Protein AF-A0A7X0Y2S1-F1 (afdb_monomer)

Secondary structure (DSSP, 8-state):
-HHHHHTT-TTEEEEEEEETTEEEEEEEEEPTTSSSEEEEEEEEEEEETTEEEEEEEETTEEEEEEEES-HHHHHHHHHHHHIIIIIPPPPPHHHHHHHHTTTT-HHHHHHHHHHHH-TTSEEESS--TTEEEEEE-TTS-EEEEEE-TT--EEEEEEEE-HHHHHHHHHHHHHHHHHIIIIIHHHHGGG---HHHHHHHHHHHHT-

Mean predicted aligned error: 4.07 Å

Radius of gyration: 18.59 Å; Cα contacts (8 Å, |Δi|>4): 352; chains: 1; bounding box: 44×38×47 Å

Sequence (207 aa):
MIIKELEKNDRISVETANTQNTNTISVYGKNIDNTSIDLDMAVRLKNIETSWTLYEVQRDQEYLIQEFSDETLAQLALYIAVSSYFNQEKPSTDVKKKLRAFETDLDAANNYLSTKIGHEYYSFFQNKTDCINLQQNDNGLYDIYYLTPSNSRITISEDRKLPNAFVVVYNYSVYLKQFMERIYPSLSAYELSSPQLDALKRIYLKK

Nearest PDB structures (foldseek):
  8trh-assembly1_Q  TM=3.779E-01  e=4.881E-03  Homo sapiens
  3msw-assembly1_A  TM=6.673E-01  e=2.933E-01  Bacteroides fragilis NCTC 9343
  2jox-assembly1_A  TM=4.750E-01  e=4.251E+00  Homo sapiens
  8p0a-assembly1_B  TM=2.100E-01  e=2.336E-01  Homo sapiens

Foldseek 3Di:
DLVVVLVPDLQKDWDWDDDPFKIKIKIFGADPVSPHTDPQWIWMWMDGHQKIWIFIAGNNDTDTDDIDSDPVLSSLLSSLLCCLPGPQDFFDPVLLVVLLVCQPVPVVLVVSLCVVQNPQAEEECDDDAPHWYWHQDPVRFIWIFHQHPVRDTHGDDDRHRRSVSSSSRSRLSSQSSCCVPPVVVVCPVVPDDSVSSRSSSCSSSVD

Organism: NCBI:txid1494963

pLDDT: mean 94.08, std 4.85, range [66.88, 98.56]

Structure (mmCIF, N/CA/C/O backbone):
data_AF-A0A7X0Y2S1-F1
#
_entry.id   AF-A0A7X0Y2S1-F1
#
loop_
_atom_site.group_PDB
_atom_site.id
_atom_site.type_symbol
_atom_site.label_atom_id
_atom_site.label_alt_id
_atom_site.label_comp_id
_atom_site.label_asym_id
_atom_site.label_entity_id
_atom_site.label_seq_id
_atom_site.pdbx_PDB_ins_code
_atom_site.Cartn_x
_atom_site.Cartn_y
_atom_site.Cartn_z
_ato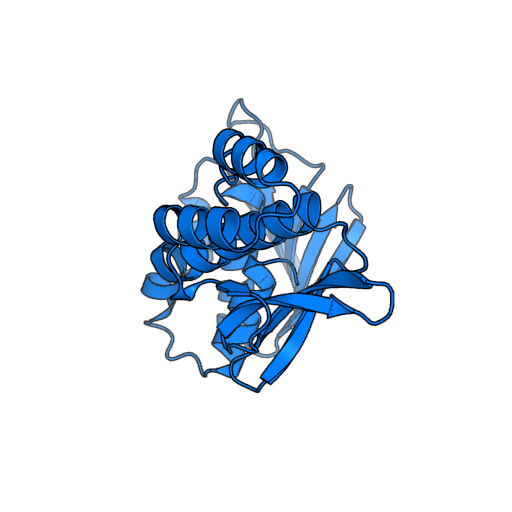m_site.occupancy
_atom_site.B_iso_or_equiv
_atom_site.auth_seq_id
_atom_site.auth_comp_id
_atom_site.auth_asym_id
_atom_site.auth_atom_id
_atom_site.pdbx_PDB_model_num
ATOM 1 N N . MET A 1 1 ? -5.945 7.224 21.773 1.00 66.88 1 MET A N 1
ATOM 2 C CA . MET A 1 1 ? -5.014 8.275 21.290 1.00 66.88 1 MET A CA 1
ATOM 3 C C . MET A 1 1 ? -5.102 8.420 19.774 1.00 66.88 1 MET A C 1
ATOM 5 O O . MET A 1 1 ? -5.318 9.525 19.310 1.00 66.88 1 MET A O 1
ATOM 9 N N . ILE A 1 2 ? -5.061 7.312 19.025 1.00 83.06 2 ILE A N 1
ATOM 10 C CA . ILE A 1 2 ? -5.096 7.295 17.552 1.00 83.06 2 ILE A CA 1
ATOM 11 C C . ILE A 1 2 ? -6.401 7.844 16.952 1.00 83.06 2 ILE A C 1
ATOM 13 O O . ILE A 1 2 ? -6.340 8.643 16.027 1.00 83.06 2 ILE A O 1
ATOM 17 N N . ILE A 1 3 ? -7.571 7.494 17.502 1.00 83.69 3 ILE A N 1
ATOM 18 C CA . ILE A 1 3 ? -8.863 8.024 17.013 1.00 83.69 3 ILE A CA 1
ATOM 19 C C . ILE A 1 3 ? -8.885 9.559 17.067 1.00 83.69 3 ILE A C 1
ATOM 21 O O . ILE A 1 3 ? -9.240 10.201 16.088 1.00 83.69 3 ILE A O 1
ATOM 25 N N . LYS A 1 4 ? -8.391 10.152 18.162 1.00 85.75 4 LYS A N 1
ATOM 26 C CA . LYS A 1 4 ? -8.284 11.612 18.298 1.00 85.75 4 LYS A CA 1
ATOM 27 C C . LYS A 1 4 ? -7.326 12.238 17.284 1.00 85.75 4 LYS A C 1
ATOM 29 O O . LYS A 1 4 ? -7.509 13.391 16.925 1.00 85.75 4 LYS A O 1
ATOM 34 N N . GLU A 1 5 ? -6.2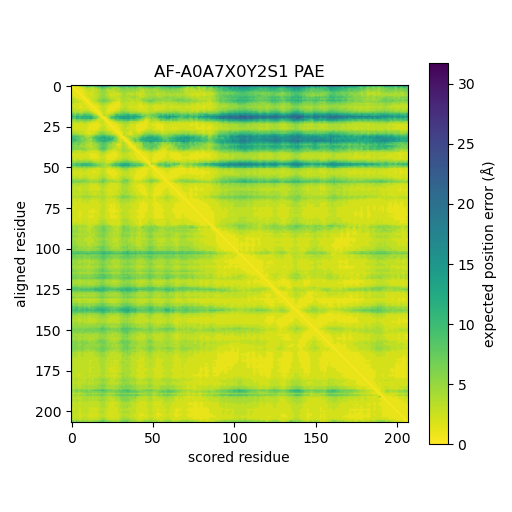91 11.520 16.846 1.00 86.62 5 GLU A N 1
ATOM 35 C CA . GLU A 1 5 ? -5.417 11.997 15.766 1.00 86.62 5 GLU A CA 1
ATOM 36 C C . GLU A 1 5 ? -6.110 11.918 14.401 1.00 86.62 5 GLU A C 1
ATOM 38 O O . GLU A 1 5 ? -5.938 12.813 13.580 1.00 86.62 5 GLU A O 1
ATOM 43 N N . LEU A 1 6 ? -6.932 10.891 14.169 1.00 88.88 6 LEU A N 1
ATOM 44 C CA . LEU A 1 6 ? -7.749 10.783 12.958 1.00 88.88 6 LEU A CA 1
ATOM 45 C C . LEU A 1 6 ? -8.798 11.898 12.878 1.00 88.88 6 LEU A C 1
ATOM 47 O O . LEU A 1 6 ? -8.952 12.513 11.828 1.00 88.88 6 LEU A O 1
ATOM 51 N N . GLU A 1 7 ? -9.456 12.219 13.990 1.00 89.25 7 GLU A N 1
ATOM 52 C CA . GLU A 1 7 ? -10.458 13.292 14.075 1.00 89.25 7 GLU A CA 1
ATOM 53 C C . GLU A 1 7 ? -9.896 14.692 13.769 1.00 89.25 7 GLU A C 1
ATOM 55 O O . GLU A 1 7 ? -10.656 15.586 13.407 1.00 89.25 7 GLU A O 1
ATOM 60 N N . LYS A 1 8 ? -8.574 14.899 13.870 1.00 88.75 8 LYS A N 1
ATOM 61 C CA . LYS A 1 8 ? -7.919 16.168 13.494 1.00 88.75 8 LYS A CA 1
ATOM 62 C C . LYS A 1 8 ? -7.744 16.342 11.985 1.00 88.75 8 LYS A C 1
ATOM 64 O O . LYS A 1 8 ? -7.328 17.412 11.549 1.00 88.75 8 LYS A O 1
ATOM 69 N N . ASN A 1 9 ? -7.959 15.297 11.187 1.00 87.19 9 ASN A N 1
ATOM 70 C CA . ASN A 1 9 ? -7.766 15.367 9.747 1.00 87.19 9 ASN A CA 1
ATOM 71 C C . ASN A 1 9 ? -9.059 15.806 9.051 1.00 87.19 9 ASN A C 1
ATOM 73 O O . ASN A 1 9 ? -10.007 15.036 8.912 1.00 87.19 9 ASN A O 1
ATOM 77 N N . ASP A 1 10 ? -9.051 17.032 8.529 1.00 86.38 10 ASP A N 1
ATOM 78 C CA . ASP A 1 10 ? -10.214 17.647 7.885 1.00 86.38 10 ASP A CA 1
ATOM 79 C C . ASP A 1 10 ? -10.725 16.895 6.645 1.00 86.38 10 ASP A C 1
ATOM 81 O O . ASP A 1 10 ? -11.881 17.085 6.263 1.00 86.38 10 ASP A O 1
ATOM 85 N N . ARG A 1 11 ? -9.905 16.027 6.033 1.00 88.12 11 ARG A N 1
ATOM 86 C CA . ARG A 1 11 ? -10.238 15.260 4.818 1.00 88.12 11 ARG A CA 1
ATOM 87 C C . ARG A 1 11 ? -11.001 13.967 5.085 1.00 88.12 11 ARG A C 1
ATOM 89 O O . ARG A 1 11 ? -11.387 13.297 4.129 1.00 88.12 11 ARG A O 1
ATOM 96 N N . ILE A 1 12 ? -11.186 13.591 6.347 1.00 93.25 12 ILE A N 1
ATOM 97 C CA . ILE A 1 12 ? -11.881 12.360 6.723 1.00 93.25 12 ILE A CA 1
ATOM 98 C C . ILE A 1 12 ? -12.993 12.634 7.730 1.00 93.25 12 ILE A C 1
ATOM 100 O O . ILE A 1 12 ? -12.996 13.651 8.424 1.00 93.25 12 ILE A O 1
ATOM 104 N N . SER A 1 13 ? -13.954 11.720 7.790 1.00 93.56 13 SER A N 1
ATOM 105 C CA . SER A 1 13 ? -14.982 11.663 8.828 1.00 93.56 13 SER A CA 1
ATOM 106 C C . SER A 1 13 ? -14.827 10.365 9.607 1.00 93.56 13 SER A C 1
ATOM 108 O O . SER A 1 13 ? -14.643 9.307 9.003 1.00 93.56 13 SER A O 1
ATOM 110 N N . VAL A 1 14 ? -14.889 10.443 10.935 1.00 94.94 14 VAL A N 1
ATOM 111 C CA . VAL A 1 14 ? -14.793 9.283 11.825 1.00 94.94 14 VAL A CA 1
ATOM 112 C C . VAL A 1 14 ? -16.147 9.072 12.486 1.00 94.94 14 VAL A C 1
ATOM 114 O O . VAL A 1 14 ? -16.662 9.959 13.159 1.00 94.94 14 VAL A O 1
ATOM 117 N N . GLU A 1 15 ? -16.706 7.881 12.320 1.00 93.81 15 GLU A N 1
ATOM 118 C CA . GLU A 1 15 ? -17.953 7.467 12.952 1.00 93.81 15 GLU A CA 1
ATOM 119 C C . GLU A 1 15 ? -17.682 6.291 13.883 1.00 93.81 15 GLU A C 1
ATOM 121 O O . GLU A 1 15 ? -17.071 5.294 13.489 1.00 93.81 15 GLU A O 1
ATOM 126 N N . THR A 1 16 ? -18.145 6.397 15.127 1.00 93.50 16 THR A N 1
ATOM 127 C CA . THR A 1 16 ? -18.034 5.322 16.116 1.00 93.50 16 THR A CA 1
ATOM 128 C C . THR A 1 16 ? -19.420 4.823 16.495 1.00 93.50 16 THR A C 1
ATOM 130 O O . THR A 1 16 ? -20.327 5.610 16.764 1.00 93.50 16 THR A O 1
ATOM 133 N N . ALA A 1 17 ? -19.594 3.505 16.504 1.00 92.56 17 ALA A N 1
ATOM 134 C CA . ALA A 1 17 ? -20.840 2.852 16.871 1.00 92.56 17 ALA A CA 1
ATOM 135 C C . ALA A 1 17 ? -20.556 1.762 17.903 1.00 92.56 17 ALA A C 1
ATOM 137 O O . ALA A 1 17 ? -19.780 0.841 17.650 1.00 92.56 17 ALA A O 1
ATOM 138 N N . ASN A 1 18 ? -21.213 1.863 19.057 1.00 88.88 18 ASN A N 1
ATOM 139 C CA . ASN A 1 18 ? -21.100 0.899 20.144 1.00 88.88 18 ASN A CA 1
ATOM 140 C C . ASN A 1 18 ? -22.443 0.202 20.351 1.00 88.88 18 ASN A C 1
ATOM 142 O O . ASN A 1 18 ? -23.459 0.845 20.612 1.00 88.88 18 ASN A O 1
ATOM 146 N N . THR A 1 19 ? -22.432 -1.120 20.255 1.00 85.69 19 THR A N 1
ATOM 147 C CA . THR A 1 19 ? -23.542 -2.000 20.634 1.00 85.69 19 THR A CA 1
ATOM 148 C C . THR A 1 19 ? -23.093 -2.894 21.790 1.00 85.69 19 THR A C 1
ATOM 150 O O . THR A 1 19 ? -21.915 -2.887 22.139 1.00 85.69 19 THR A O 1
ATOM 153 N N . GLN A 1 20 ? -24.003 -3.671 22.392 1.00 76.12 20 GLN A N 1
ATOM 154 C CA . GLN A 1 20 ? -23.688 -4.485 23.579 1.00 76.12 20 GLN A CA 1
ATOM 155 C C . GLN A 1 20 ? -22.450 -5.387 23.409 1.00 76.12 20 GLN A C 1
ATOM 157 O O . GLN A 1 20 ? -21.728 -5.575 24.381 1.00 76.12 20 GLN A O 1
ATOM 162 N N . ASN A 1 21 ? -22.174 -5.877 22.191 1.00 81.44 21 ASN A N 1
ATOM 163 C CA . ASN A 1 21 ? -21.093 -6.836 21.920 1.00 81.44 21 ASN A CA 1
ATOM 164 C C . ASN A 1 21 ? -20.140 -6.402 20.796 1.00 81.44 21 ASN A C 1
ATOM 166 O O . ASN A 1 21 ? -19.306 -7.192 20.350 1.00 81.44 21 ASN A O 1
ATOM 170 N N . THR A 1 22 ? -20.294 -5.189 20.261 1.00 87.50 22 THR A N 1
ATOM 171 C CA . THR A 1 22 ? -19.501 -4.752 19.107 1.00 87.50 22 THR A CA 1
ATOM 172 C C . THR A 1 22 ? -19.209 -3.267 19.168 1.00 87.50 22 THR A C 1
ATOM 174 O O . THR A 1 22 ? -20.136 -2.457 19.244 1.00 87.50 22 THR A O 1
ATOM 177 N N . ASN A 1 23 ? -17.928 -2.924 19.059 1.00 92.62 23 ASN A N 1
ATOM 178 C CA . ASN A 1 23 ? -17.462 -1.566 18.808 1.00 92.62 23 ASN A CA 1
ATOM 179 C C . ASN A 1 23 ? -16.997 -1.475 17.352 1.00 92.62 23 ASN A C 1
ATOM 181 O O . ASN A 1 23 ? -16.209 -2.298 16.891 1.00 92.62 23 ASN A O 1
ATOM 185 N N . THR A 1 24 ? -17.517 -0.509 16.607 1.00 95.19 24 THR A N 1
ATOM 186 C CA . THR A 1 24 ? -17.148 -0.269 15.213 1.00 95.19 24 THR A CA 1
ATOM 187 C C . THR A 1 24 ? -16.652 1.154 15.052 1.00 95.19 24 THR A C 1
ATOM 189 O O . THR A 1 24 ? -17.337 2.101 15.431 1.00 95.19 24 THR A O 1
ATOM 192 N N . ILE A 1 25 ? -15.492 1.302 14.422 1.00 96.19 25 ILE A N 1
ATOM 193 C CA . ILE A 1 25 ? -14.940 2.583 13.992 1.00 96.19 25 ILE A CA 1
ATOM 194 C C . ILE A 1 25 ? -14.929 2.566 12.467 1.00 96.19 25 ILE A C 1
ATOM 196 O O . ILE A 1 25 ? -14.249 1.734 11.867 1.00 96.19 25 ILE A O 1
ATOM 200 N N . SER A 1 26 ? -15.683 3.463 11.840 1.00 95.94 26 SER A N 1
ATOM 201 C CA . SER A 1 26 ? -15.691 3.651 10.387 1.00 95.94 26 SER A CA 1
ATOM 202 C C . SER A 1 26 ? -15.053 4.988 10.048 1.00 95.94 26 SER A C 1
ATOM 204 O O . SER A 1 26 ? -15.374 6.004 10.660 1.00 95.94 26 SER A O 1
ATOM 206 N N . VAL A 1 27 ? -14.143 4.986 9.081 1.00 96.50 27 VAL A N 1
ATOM 207 C CA . VAL A 1 27 ? -13.466 6.191 8.609 1.00 96.50 27 VAL A CA 1
ATOM 208 C C . VAL A 1 27 ? -13.723 6.350 7.124 1.00 96.50 27 VAL A C 1
ATOM 210 O O . VAL A 1 27 ? -13.343 5.489 6.329 1.00 96.50 27 VAL A O 1
ATOM 213 N N . TYR A 1 28 ? -14.346 7.462 6.767 1.00 95.06 28 TYR A N 1
ATOM 214 C CA . TYR A 1 28 ? -14.721 7.795 5.401 1.00 95.06 28 TYR A CA 1
ATOM 215 C C . TYR A 1 28 ? -13.880 8.957 4.887 1.00 95.06 28 TYR A C 1
ATOM 217 O O . TYR A 1 28 ? -13.491 9.840 5.657 1.00 95.06 28 TYR A O 1
ATOM 225 N N . GLY A 1 29 ? -13.645 8.991 3.578 1.00 92.00 29 GLY A N 1
ATOM 226 C CA . GLY A 1 29 ? -13.152 10.194 2.917 1.00 92.00 29 GLY A CA 1
ATOM 227 C C . GLY A 1 29 ? -14.245 11.261 2.861 1.00 92.00 29 GLY A C 1
ATOM 228 O O . GLY A 1 29 ? -15.431 10.945 2.777 1.00 92.00 29 GLY A O 1
ATOM 229 N N . LYS A 1 30 ? -13.865 12.537 2.904 1.00 90.12 30 LYS A N 1
ATOM 230 C CA . LYS A 1 30 ? -14.775 13.629 2.547 1.00 90.12 30 LYS A CA 1
ATOM 231 C C . LYS A 1 30 ? -14.648 13.971 1.067 1.00 90.12 30 LYS A C 1
ATOM 233 O O . LYS A 1 30 ? -13.570 13.856 0.480 1.00 90.12 30 LYS A O 1
ATOM 238 N N . ASN A 1 31 ? -15.749 14.432 0.485 1.00 86.31 31 ASN A N 1
ATOM 239 C CA . ASN A 1 31 ? -15.765 14.974 -0.867 1.00 86.31 31 ASN A CA 1
ATOM 240 C C . ASN A 1 31 ? -14.945 16.272 -0.953 1.00 86.31 31 ASN A C 1
ATOM 242 O O . ASN A 1 31 ? -14.502 16.829 0.049 1.00 86.31 31 ASN A O 1
ATOM 246 N N . ILE A 1 32 ? -14.774 16.793 -2.173 1.00 81.38 32 ILE A N 1
ATOM 247 C CA . ILE A 1 32 ? -14.016 18.030 -2.448 1.00 81.38 32 ILE A CA 1
ATOM 248 C C . ILE A 1 32 ? -14.536 19.231 -1.633 1.00 81.38 32 ILE A C 1
ATOM 250 O O . ILE A 1 32 ? -13.771 20.144 -1.326 1.00 81.38 32 ILE A O 1
ATOM 254 N N . ASP A 1 33 ? -15.819 19.229 -1.266 1.00 81.62 33 ASP A N 1
ATOM 255 C CA . ASP A 1 33 ? -16.439 20.266 -0.437 1.00 81.62 33 ASP A CA 1
ATOM 256 C C . ASP A 1 33 ? -16.035 20.203 1.053 1.00 81.62 33 ASP A C 1
ATOM 258 O O . ASP A 1 33 ? -16.388 21.107 1.805 1.00 81.62 33 ASP A O 1
ATOM 262 N N . ASN A 1 34 ? -15.312 19.158 1.483 1.00 75.94 34 ASN A N 1
ATOM 263 C CA . ASN A 1 34 ? -14.917 18.854 2.865 1.00 75.94 34 ASN A CA 1
ATOM 264 C C . ASN A 1 34 ? -16.069 18.858 3.891 1.00 75.94 34 ASN A C 1
ATOM 266 O O . ASN A 1 34 ? -15.826 18.926 5.100 1.00 75.94 34 ASN A O 1
ATOM 270 N N . THR A 1 35 ? -17.315 18.773 3.431 1.00 77.62 35 THR A N 1
ATOM 271 C CA . THR A 1 35 ? -18.522 18.826 4.270 1.00 77.62 35 THR A CA 1
ATOM 272 C C . THR A 1 35 ? -19.378 17.583 4.103 1.00 77.62 35 THR A C 1
ATOM 274 O O . THR A 1 35 ? -19.938 17.105 5.088 1.00 77.62 35 THR A O 1
ATOM 277 N N . SER A 1 36 ? -19.441 17.022 2.897 1.00 85.81 36 SER A N 1
ATOM 278 C CA . SER A 1 36 ? -20.137 15.772 2.626 1.00 85.81 36 SER A CA 1
ATOM 279 C C . SER A 1 36 ? -19.178 14.580 2.652 1.00 85.81 36 SER A C 1
ATOM 281 O O . SER A 1 36 ? -17.994 14.683 2.316 1.00 85.81 36 SER A O 1
ATOM 283 N N . ILE A 1 37 ? -19.700 13.439 3.095 1.00 88.62 37 ILE A N 1
ATOM 284 C CA . ILE A 1 37 ? -18.965 12.178 3.187 1.00 88.62 37 ILE A CA 1
ATOM 285 C C . ILE A 1 37 ? -19.064 11.446 1.845 1.00 88.62 37 ILE A C 1
ATOM 287 O O . ILE A 1 37 ? -20.141 11.383 1.250 1.00 88.62 37 ILE A O 1
ATOM 291 N N . ASP A 1 38 ? -17.947 10.890 1.380 1.00 86.69 38 ASP A N 1
ATOM 292 C CA . ASP A 1 38 ? -17.936 9.912 0.296 1.00 86.69 38 ASP A CA 1
ATOM 293 C C . ASP A 1 38 ? -18.291 8.532 0.870 1.00 86.69 38 ASP A C 1
ATOM 295 O O . ASP A 1 38 ? -17.533 7.949 1.648 1.00 86.69 38 ASP A O 1
ATOM 299 N N . LEU A 1 39 ? -19.476 8.032 0.516 1.00 85.88 39 LEU A N 1
ATOM 300 C CA . LEU A 1 39 ? -19.985 6.741 0.981 1.00 85.88 39 LEU A CA 1
ATOM 301 C C . LEU A 1 39 ? -19.558 5.571 0.082 1.00 85.88 39 LEU A C 1
ATOM 303 O O . LEU A 1 39 ? -19.848 4.422 0.411 1.00 85.88 39 LEU A O 1
ATOM 307 N N . ASP A 1 40 ? -18.853 5.823 -1.028 1.00 88.06 40 ASP A N 1
ATOM 308 C CA . ASP A 1 40 ? -18.384 4.743 -1.900 1.00 88.06 40 ASP A CA 1
ATOM 309 C C . ASP A 1 40 ? -17.250 3.939 -1.254 1.00 88.06 40 ASP A C 1
ATOM 311 O O . ASP A 1 40 ? -17.098 2.758 -1.579 1.00 88.06 40 ASP A O 1
ATOM 315 N N . MET A 1 41 ? -16.470 4.544 -0.348 1.00 92.69 41 MET A N 1
ATOM 316 C CA . MET A 1 41 ? -15.322 3.908 0.298 1.00 92.69 41 MET A CA 1
ATOM 317 C C . MET A 1 41 ? -15.179 4.283 1.779 1.00 92.69 41 MET A C 1
ATOM 319 O O . MET A 1 41 ? -15.199 5.456 2.148 1.00 92.69 41 MET A O 1
ATOM 323 N N . ALA A 1 42 ? -14.898 3.285 2.619 1.00 96.38 42 ALA A N 1
ATOM 324 C CA . ALA A 1 42 ? -14.486 3.484 4.006 1.00 96.38 42 ALA A CA 1
ATOM 325 C C . ALA A 1 42 ? -13.383 2.502 4.422 1.00 96.38 42 ALA A C 1
ATOM 327 O O . ALA A 1 42 ? -13.174 1.463 3.799 1.00 96.38 42 ALA A O 1
ATOM 328 N N . VAL A 1 43 ? -12.708 2.807 5.526 1.00 97.38 43 VAL A N 1
ATOM 329 C CA . VAL A 1 43 ? -11.913 1.836 6.285 1.00 97.38 43 VAL A CA 1
ATOM 330 C C . VAL A 1 43 ? -12.631 1.586 7.602 1.00 97.38 43 VAL A C 1
ATOM 332 O O . VAL A 1 43 ? -12.978 2.536 8.305 1.00 97.38 43 VAL A O 1
ATOM 335 N N . ARG A 1 44 ? -12.870 0.319 7.945 1.00 97.12 44 ARG A N 1
ATOM 336 C CA . ARG A 1 44 ? -13.668 -0.049 9.116 1.00 97.12 44 ARG A CA 1
ATOM 337 C C . ARG A 1 44 ? -12.914 -1.003 10.024 1.00 97.12 44 ARG A C 1
ATOM 339 O O . ARG A 1 44 ? -12.483 -2.062 9.588 1.00 97.12 44 ARG A O 1
ATOM 346 N N . LEU A 1 45 ? -12.802 -0.644 11.297 1.00 97.62 45 LEU A N 1
ATOM 347 C CA . LEU A 1 45 ? -12.285 -1.513 12.345 1.00 97.62 45 LEU A CA 1
ATOM 348 C C . LEU A 1 45 ? -13.444 -1.964 13.232 1.00 97.62 45 LEU A C 1
ATOM 350 O O . LEU A 1 45 ? -14.133 -1.131 13.820 1.00 97.62 45 LEU A O 1
ATOM 354 N N . LYS A 1 46 ? -13.659 -3.275 13.323 1.00 96.62 46 LYS A N 1
ATOM 355 C CA . LYS A 1 46 ? -14.659 -3.881 14.208 1.00 96.62 46 LYS A CA 1
ATOM 356 C C . LYS A 1 46 ? -13.966 -4.618 15.335 1.00 96.62 46 LYS A C 1
ATOM 358 O O . LYS A 1 46 ? -13.045 -5.383 15.082 1.00 96.62 46 LYS A O 1
ATOM 363 N N . ASN A 1 47 ? -14.450 -4.433 16.550 1.00 95.00 47 ASN A N 1
ATOM 364 C CA . ASN A 1 47 ? -14.148 -5.290 17.678 1.00 95.00 47 ASN A CA 1
ATOM 365 C C . ASN A 1 47 ? -15.383 -6.121 18.006 1.00 95.00 47 ASN A C 1
ATOM 367 O O . ASN A 1 47 ? -16.441 -5.558 18.286 1.00 95.00 47 ASN A O 1
ATOM 371 N N . ILE A 1 48 ? -15.238 -7.441 17.951 1.00 90.31 48 ILE A N 1
ATOM 372 C CA . ILE A 1 48 ? -16.243 -8.405 18.397 1.00 90.31 48 ILE A CA 1
ATOM 373 C C . ILE A 1 48 ? -15.581 -9.205 19.513 1.00 90.31 48 ILE A C 1
ATOM 375 O O . ILE A 1 48 ? -14.607 -9.918 19.271 1.00 90.31 48 ILE A O 1
ATOM 379 N N . GLU A 1 49 ? -16.085 -9.047 20.737 1.00 83.69 49 GLU A N 1
ATOM 380 C CA . GLU A 1 49 ? -15.465 -9.591 21.952 1.00 83.69 49 GLU A CA 1
ATOM 381 C C . GLU A 1 49 ? -13.987 -9.162 22.080 1.00 83.69 49 GLU A C 1
ATOM 383 O O . GLU A 1 49 ? -13.693 -8.003 22.367 1.00 83.69 49 GLU A O 1
ATOM 388 N N . THR A 1 50 ? -13.041 -10.074 21.857 1.00 83.38 50 THR A N 1
ATOM 389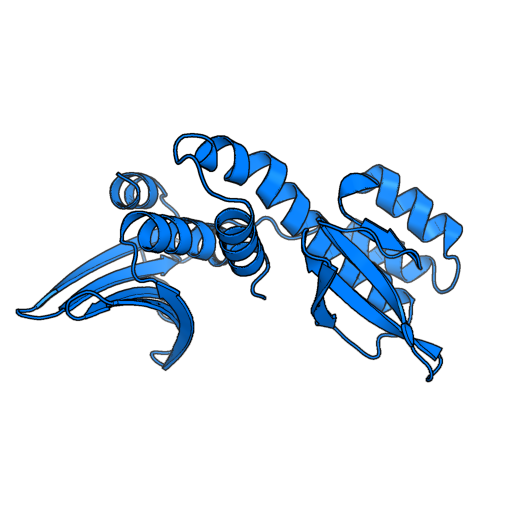 C CA . THR A 1 50 ? -11.593 -9.825 21.952 1.00 83.38 50 THR A CA 1
ATOM 390 C C . THR A 1 50 ? -10.894 -9.751 20.595 1.00 83.38 50 THR A C 1
ATOM 392 O O . THR A 1 50 ? -9.700 -9.459 20.542 1.00 83.38 50 THR A O 1
ATOM 395 N N . SER A 1 51 ? -11.615 -9.990 19.496 1.00 92.81 51 SER A N 1
ATOM 396 C CA . SER A 1 51 ? -11.055 -9.977 18.145 1.00 92.81 51 SER A CA 1
ATOM 397 C C . SER A 1 51 ? -11.274 -8.627 17.478 1.00 92.81 51 SER A C 1
ATOM 399 O O . SER A 1 51 ? -12.378 -8.076 17.513 1.00 92.81 51 SER A O 1
ATOM 401 N N . TRP A 1 52 ? -10.222 -8.094 16.863 1.00 96.62 52 TRP A N 1
ATOM 402 C CA . TRP A 1 52 ? -10.263 -6.869 16.080 1.00 96.62 52 TRP A CA 1
ATOM 403 C C . TRP A 1 52 ? -10.070 -7.193 14.604 1.00 96.62 52 TRP A C 1
ATOM 405 O O . TRP A 1 52 ? -9.048 -7.755 14.220 1.00 96.62 52 TRP A O 1
ATOM 415 N N . THR A 1 53 ? -11.006 -6.785 13.757 1.00 97.62 53 THR A N 1
ATOM 416 C CA . THR A 1 53 ? -10.944 -7.049 12.320 1.00 97.62 53 THR A CA 1
ATOM 417 C C . THR A 1 53 ? -11.024 -5.754 11.531 1.00 97.62 53 THR A C 1
ATOM 419 O O . THR A 1 5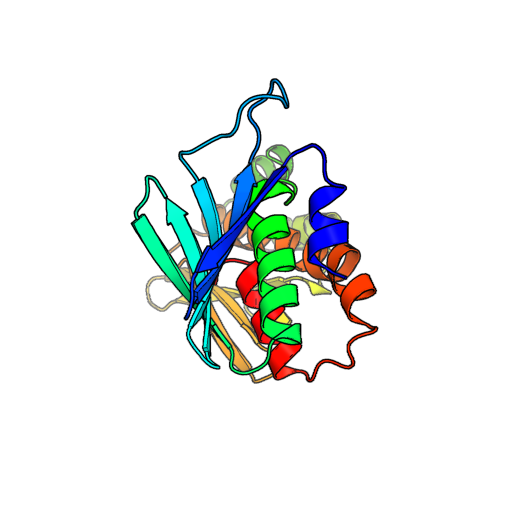3 ? -11.952 -4.958 11.703 1.00 97.62 53 THR A O 1
ATOM 422 N N . LEU A 1 54 ? -10.033 -5.545 10.669 1.00 98.19 54 LEU A N 1
ATOM 423 C CA . LEU A 1 54 ? -9.917 -4.391 9.792 1.00 98.19 54 LEU A CA 1
ATOM 424 C C . LEU A 1 54 ? -10.428 -4.739 8.393 1.00 98.19 54 LEU A C 1
ATOM 426 O O . LEU A 1 54 ? -10.023 -5.746 7.809 1.00 98.19 54 LEU A O 1
ATOM 430 N N . TYR A 1 55 ? -11.261 -3.863 7.847 1.00 97.94 55 TYR A N 1
ATOM 431 C CA . TYR A 1 55 ? -11.888 -4.010 6.543 1.00 97.94 55 TYR A CA 1
ATOM 432 C C . TYR A 1 55 ? -11.663 -2.774 5.674 1.00 97.94 55 TYR A C 1
ATOM 434 O O . TYR A 1 55 ? -11.711 -1.637 6.152 1.00 97.94 55 TYR A O 1
ATOM 442 N N . GLU A 1 56 ? -11.500 -3.010 4.377 1.00 97.12 56 GLU A N 1
ATOM 443 C CA . GLU A 1 56 ? -11.867 -2.044 3.349 1.00 97.12 56 GLU A CA 1
ATOM 444 C C . GLU A 1 56 ? -13.368 -2.187 3.093 1.00 97.12 56 GLU A C 1
ATOM 446 O O . GLU A 1 56 ? -13.878 -3.299 2.967 1.00 97.12 56 GLU A O 1
ATOM 451 N N . VAL A 1 57 ? -14.085 -1.074 3.015 1.00 96.38 57 VAL A N 1
ATOM 452 C CA . VAL A 1 57 ? -15.502 -1.056 2.659 1.00 96.38 57 VAL A CA 1
ATOM 453 C C . VAL A 1 57 ? -15.636 -0.372 1.312 1.00 96.38 57 VAL A C 1
ATOM 455 O O . VAL A 1 57 ? -15.185 0.761 1.172 1.00 96.38 57 VAL A O 1
ATOM 458 N N . GLN A 1 58 ? -16.258 -1.033 0.337 1.00 94.31 58 GLN A N 1
ATOM 459 C CA . GLN A 1 58 ? -16.630 -0.419 -0.938 1.00 94.31 58 GLN A CA 1
ATOM 460 C C . GLN A 1 58 ? -18.113 -0.651 -1.203 1.00 94.31 58 GLN A C 1
ATOM 462 O O . GLN A 1 58 ? -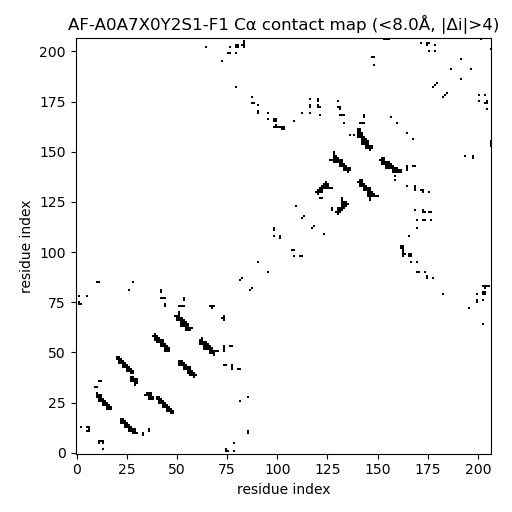18.534 -1.806 -1.280 1.00 94.31 58 GLN A O 1
ATOM 467 N N . ARG A 1 59 ? -18.897 0.424 -1.366 1.00 89.94 59 ARG A N 1
ATOM 468 C CA . ARG A 1 59 ? -20.355 0.356 -1.608 1.00 89.94 59 ARG A CA 1
ATOM 469 C C . ARG A 1 59 ? -21.053 -0.636 -0.665 1.00 89.94 59 ARG A C 1
ATOM 471 O O . ARG A 1 59 ? -21.692 -1.590 -1.107 1.00 89.94 59 ARG A O 1
ATOM 478 N N . ASP A 1 60 ? -20.824 -0.441 0.632 1.00 87.06 60 ASP A N 1
ATOM 479 C CA . ASP A 1 60 ? -21.321 -1.266 1.744 1.00 87.06 60 ASP A CA 1
ATOM 480 C C . ASP A 1 60 ? -20.822 -2.722 1.808 1.00 87.06 60 ASP A C 1
ATOM 482 O O . ASP A 1 60 ? -21.200 -3.457 2.722 1.00 87.06 60 ASP A O 1
ATOM 486 N N . GLN A 1 61 ? -19.940 -3.153 0.903 1.00 95.06 61 GLN A N 1
ATOM 487 C CA . GLN A 1 61 ? -19.314 -4.475 0.971 1.00 95.06 61 GLN A CA 1
ATOM 488 C C . GLN A 1 61 ? -17.988 -4.426 1.719 1.00 95.06 61 GLN A C 1
ATOM 490 O O . GLN A 1 61 ? -17.138 -3.588 1.427 1.00 95.06 61 GLN A O 1
ATOM 495 N N . GLU A 1 62 ? -17.811 -5.347 2.666 1.00 97.00 62 GLU A N 1
ATOM 496 C CA . GLU A 1 62 ? -16.618 -5.443 3.505 1.00 97.00 62 GLU A CA 1
ATOM 497 C C . GLU A 1 62 ? -15.631 -6.468 2.944 1.00 97.00 62 GLU A C 1
ATOM 499 O O . GLU A 1 62 ? -15.961 -7.638 2.748 1.00 97.00 62 GLU A O 1
ATOM 504 N N . TYR A 1 63 ? -14.397 -6.025 2.734 1.00 96.88 63 TYR A N 1
ATOM 505 C CA . TYR A 1 63 ? -13.274 -6.831 2.284 1.00 96.88 63 TYR A CA 1
ATOM 506 C C . TYR A 1 63 ? -12.254 -6.899 3.412 1.00 96.88 63 TYR A C 1
ATOM 508 O O . TYR A 1 63 ? -11.740 -5.873 3.862 1.00 96.88 63 TYR A O 1
ATOM 516 N N . LEU A 1 64 ? -11.992 -8.112 3.900 1.00 97.06 64 LEU A N 1
ATOM 517 C CA . LEU A 1 64 ? -11.047 -8.338 4.987 1.00 97.06 64 LEU A CA 1
ATOM 518 C C . LEU A 1 64 ? -9.652 -7.847 4.586 1.00 97.06 64 LEU A C 1
ATOM 520 O O . LEU A 1 64 ? -9.095 -8.309 3.591 1.00 97.06 64 LEU A O 1
ATOM 524 N N . ILE A 1 65 ? -9.082 -6.957 5.398 1.00 97.12 65 ILE A N 1
ATOM 525 C CA . ILE A 1 65 ? -7.668 -6.589 5.320 1.00 97.12 65 ILE A CA 1
ATOM 526 C C . ILE A 1 65 ? -6.876 -7.507 6.249 1.00 97.12 65 ILE A C 1
ATOM 528 O O . ILE A 1 65 ? -5.990 -8.225 5.794 1.00 97.12 65 ILE A O 1
ATOM 532 N N . GLN A 1 66 ? -7.180 -7.483 7.553 1.00 96.88 66 GLN A N 1
ATOM 533 C CA . GLN A 1 66 ? -6.436 -8.255 8.548 1.00 96.88 66 GLN A CA 1
ATOM 534 C C . GLN A 1 66 ? -7.181 -8.358 9.890 1.00 96.88 66 GLN A C 1
ATOM 536 O O . GLN A 1 66 ? -7.957 -7.473 10.255 1.00 96.88 66 GLN A O 1
ATOM 541 N N . GLU A 1 67 ? -6.895 -9.423 10.639 1.00 96.81 67 GLU A N 1
ATOM 542 C CA . GLU A 1 67 ? -7.331 -9.633 12.022 1.00 96.81 67 GLU A CA 1
ATOM 543 C C . GLU A 1 67 ? -6.193 -9.401 13.023 1.00 96.81 67 GLU A C 1
ATOM 545 O O . GLU A 1 67 ? -5.015 -9.648 12.741 1.00 96.81 67 GLU A O 1
ATOM 550 N N . PHE A 1 68 ? -6.559 -8.942 14.216 1.00 95.94 68 PHE A N 1
ATOM 551 C CA . PHE A 1 68 ? -5.653 -8.601 15.300 1.00 95.94 68 PHE A CA 1
ATOM 552 C C . PHE A 1 68 ? -6.239 -9.051 16.638 1.00 95.94 68 PHE A C 1
ATOM 554 O O . PHE A 1 68 ? -7.417 -8.848 16.927 1.00 95.94 68 PHE A O 1
ATOM 561 N N . SER A 1 69 ? -5.386 -9.613 17.489 1.00 92.88 69 SER A N 1
ATOM 562 C CA . SER A 1 69 ? -5.707 -9.890 18.893 1.00 92.88 69 SER A CA 1
ATOM 563 C C . SER A 1 69 ? -5.302 -8.747 19.831 1.00 92.88 69 SER A C 1
ATOM 565 O O . SER A 1 69 ? -5.692 -8.738 20.992 1.00 92.88 69 SER A O 1
ATOM 567 N N . ASP A 1 70 ? -4.481 -7.812 19.346 1.00 93.81 70 ASP A N 1
ATOM 568 C CA . ASP A 1 70 ? -3.974 -6.672 20.107 1.00 93.81 70 ASP A CA 1
ATOM 569 C C . ASP A 1 70 ? -4.670 -5.381 19.658 1.00 93.81 70 ASP A C 1
ATOM 571 O O . ASP A 1 70 ? -4.622 -5.012 18.482 1.00 93.81 70 ASP A O 1
ATOM 575 N N . GLU A 1 71 ? -5.305 -4.689 20.604 1.00 93.25 71 GLU A N 1
ATOM 576 C CA . GLU A 1 71 ? -6.050 -3.454 20.340 1.00 93.25 71 GLU A CA 1
ATOM 577 C C . GLU A 1 71 ? -5.142 -2.336 19.812 1.00 93.25 71 GLU A C 1
ATOM 579 O O . GLU A 1 71 ? -5.521 -1.612 18.889 1.00 93.25 71 GLU A O 1
ATOM 584 N N . THR A 1 72 ? -3.935 -2.189 20.367 1.00 93.50 72 THR A N 1
ATOM 585 C CA . THR A 1 72 ? -3.016 -1.111 19.971 1.00 93.50 72 THR A CA 1
ATOM 586 C C . THR A 1 72 ? -2.598 -1.281 18.515 1.00 93.50 72 THR A C 1
ATOM 588 O O . THR A 1 72 ? -2.689 -0.341 17.723 1.00 93.50 72 THR A O 1
ATOM 591 N N . LEU A 1 73 ? -2.209 -2.496 18.131 1.00 95.62 73 LEU A N 1
ATOM 592 C CA . LEU A 1 73 ? -1.847 -2.846 16.767 1.00 95.62 73 LEU A CA 1
ATOM 593 C C . LEU A 1 73 ? -3.034 -2.695 15.812 1.00 95.62 73 LEU A C 1
ATOM 595 O O . LEU A 1 73 ? -2.851 -2.183 14.710 1.00 95.62 73 LEU A O 1
ATOM 599 N N . ALA A 1 74 ? -4.244 -3.063 16.239 1.00 96.38 74 ALA A N 1
ATOM 600 C CA . ALA A 1 74 ? -5.461 -2.876 15.454 1.00 96.38 74 ALA A CA 1
ATOM 601 C C . ALA A 1 74 ? -5.755 -1.390 15.177 1.00 96.38 74 ALA A C 1
ATOM 603 O O . ALA A 1 74 ? -6.059 -1.005 14.046 1.00 96.38 74 ALA A O 1
ATOM 604 N N . GLN A 1 75 ? -5.614 -0.528 16.189 1.00 95.50 75 GLN A N 1
ATOM 605 C CA . GLN A 1 75 ? -5.783 0.917 16.023 1.00 95.50 75 GLN A CA 1
ATOM 606 C C . GLN A 1 75 ? -4.684 1.525 15.137 1.00 95.50 75 GLN A C 1
ATOM 608 O O . GLN A 1 75 ? -4.976 2.385 14.303 1.00 95.50 75 GLN A O 1
ATOM 613 N N . LEU A 1 76 ? -3.431 1.071 15.264 1.00 96.69 76 LEU A N 1
ATOM 614 C CA . LEU A 1 76 ? -2.340 1.484 14.372 1.00 96.69 76 LEU A CA 1
ATOM 615 C C . LEU A 1 76 ? -2.607 1.051 12.927 1.00 96.69 76 LEU A C 1
ATOM 617 O O . LEU A 1 76 ? -2.424 1.841 12.002 1.00 96.69 76 LEU A O 1
ATOM 621 N N . ALA A 1 77 ? -3.096 -0.172 12.731 1.00 97.50 77 ALA A N 1
ATOM 622 C CA . ALA A 1 77 ? -3.484 -0.687 11.426 1.00 97.50 77 ALA A CA 1
ATOM 623 C C . ALA A 1 77 ? -4.605 0.151 10.794 1.00 97.50 77 ALA A C 1
ATOM 625 O O . ALA A 1 77 ? -4.504 0.504 9.619 1.00 97.50 77 ALA A O 1
ATOM 626 N N . LEU A 1 78 ? -5.613 0.558 11.577 1.00 97.56 78 LEU A N 1
ATOM 627 C CA . LEU A 1 78 ? -6.649 1.493 11.130 1.00 97.56 78 LEU A CA 1
ATOM 628 C C . LEU A 1 78 ? -6.045 2.827 10.670 1.00 97.56 78 LEU A C 1
ATOM 630 O O . LEU A 1 78 ? -6.324 3.271 9.559 1.00 97.56 78 LEU A O 1
ATOM 634 N N . TYR A 1 79 ? -5.187 3.452 11.483 1.00 95.88 79 TYR A N 1
ATOM 635 C CA . TYR A 1 79 ? -4.528 4.715 11.124 1.00 95.88 79 TYR A CA 1
ATOM 636 C C . TYR A 1 79 ? -3.734 4.618 9.817 1.00 95.88 79 TYR A C 1
ATOM 638 O O . TYR A 1 79 ? -3.775 5.519 8.972 1.00 95.88 79 TYR A O 1
ATOM 646 N N . ILE A 1 80 ? -3.022 3.509 9.634 1.00 96.94 80 ILE A N 1
ATOM 647 C CA . ILE A 1 80 ? -2.184 3.271 8.463 1.00 96.94 80 ILE A CA 1
ATOM 648 C C . ILE A 1 80 ? -3.027 3.003 7.222 1.00 96.94 80 ILE A C 1
ATOM 650 O O . ILE A 1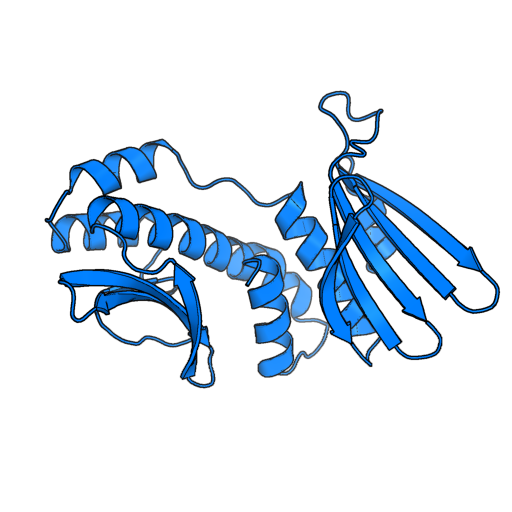 80 ? -2.740 3.576 6.169 1.00 96.94 80 ILE A O 1
ATOM 654 N N . ALA A 1 81 ? -4.085 2.202 7.340 1.00 97.25 81 ALA A N 1
ATOM 655 C CA . ALA A 1 81 ? -5.032 1.984 6.256 1.00 97.25 81 ALA A CA 1
ATOM 656 C C . ALA A 1 81 ? -5.680 3.310 5.836 1.00 97.25 81 ALA A C 1
ATOM 658 O O . ALA A 1 81 ? -5.602 3.682 4.669 1.00 97.25 81 ALA A O 1
ATOM 659 N N . VAL A 1 82 ? -6.200 4.099 6.779 1.00 95.56 82 VAL A N 1
ATOM 660 C CA . VAL A 1 82 ? -6.751 5.439 6.503 1.00 95.56 82 VAL A CA 1
ATOM 661 C C . VAL A 1 82 ? -5.727 6.331 5.796 1.00 95.56 82 VAL A C 1
ATOM 663 O O . VAL A 1 82 ? -6.041 6.977 4.795 1.00 95.56 82 VAL A O 1
ATOM 666 N N . SER A 1 83 ? -4.478 6.328 6.263 1.00 94.12 83 SER A N 1
ATOM 667 C CA . SER A 1 83 ? -3.397 7.086 5.628 1.00 94.12 83 SER A CA 1
ATOM 668 C C . SER A 1 83 ? -3.105 6.610 4.202 1.00 94.12 83 SER A C 1
ATOM 670 O O . SER A 1 83 ? -2.836 7.434 3.332 1.00 94.12 83 SER A O 1
ATOM 672 N N . SER A 1 84 ? -3.200 5.306 3.939 1.00 94.94 84 SER A N 1
ATOM 673 C CA . SER A 1 84 ? -3.004 4.708 2.614 1.00 94.94 84 SER A CA 1
ATOM 674 C C . SER A 1 84 ? -4.161 4.987 1.644 1.00 94.94 84 SER A C 1
ATOM 676 O O . SER A 1 84 ? -3.939 5.250 0.461 1.00 94.94 84 SER A O 1
ATOM 678 N N . TYR A 1 85 ? -5.409 4.949 2.113 1.00 93.06 85 TYR A N 1
ATOM 679 C CA . TYR A 1 85 ? -6.583 5.165 1.261 1.00 93.06 85 TYR A CA 1
ATOM 680 C C . TYR A 1 85 ? -6.857 6.643 0.983 1.00 93.06 85 TYR A C 1
ATOM 682 O O . TYR A 1 85 ? -7.130 6.989 -0.166 1.00 93.06 85 TYR A O 1
ATOM 690 N N . PHE A 1 86 ? -6.721 7.517 1.984 1.00 90.94 86 PHE A N 1
ATOM 691 C CA . PHE A 1 86 ? -7.199 8.900 1.875 1.00 90.94 86 PHE A CA 1
ATOM 692 C C . PHE A 1 86 ? -6.087 9.956 1.823 1.00 90.94 86 PHE A C 1
ATOM 694 O O . PHE A 1 86 ? -6.310 11.048 1.302 1.00 90.94 86 PHE A O 1
ATOM 701 N N . ASN A 1 87 ? -4.879 9.651 2.315 1.00 88.56 87 ASN A N 1
ATOM 702 C CA . ASN A 1 87 ? -3.801 10.645 2.451 1.00 88.56 87 ASN A CA 1
ATOM 703 C C . ASN A 1 87 ? -2.537 10.336 1.632 1.00 88.56 87 ASN A C 1
ATOM 705 O O . ASN A 1 87 ? -1.634 11.172 1.578 1.00 88.56 87 ASN A O 1
ATOM 709 N N . GLN A 1 88 ? -2.446 9.162 1.006 1.00 91.31 88 GLN A N 1
ATOM 710 C CA . GLN A 1 88 ? -1.259 8.740 0.266 1.00 91.31 88 GLN A CA 1
ATOM 711 C C . GLN A 1 88 ? -1.057 9.603 -0.984 1.00 91.31 88 GLN A C 1
ATOM 713 O O . GLN A 1 88 ? -1.938 9.728 -1.840 1.00 91.31 88 GLN A O 1
ATOM 718 N N . GLU A 1 89 ? 0.134 10.184 -1.121 1.00 91.81 89 GLU A N 1
ATOM 719 C CA . GLU A 1 89 ? 0.458 11.000 -2.284 1.00 91.81 89 GLU A CA 1
ATOM 720 C C . GLU A 1 89 ? 0.614 10.126 -3.522 1.00 91.81 89 GLU A C 1
ATOM 722 O O . GLU A 1 89 ? 1.308 9.103 -3.527 1.00 91.81 89 GLU A O 1
ATOM 727 N N . LYS A 1 90 ? -0.016 10.556 -4.615 1.00 94.19 90 LYS A N 1
ATOM 728 C CA . LYS A 1 90 ? 0.051 9.829 -5.878 1.00 94.19 90 LYS A CA 1
ATOM 729 C C . LYS A 1 90 ? 1.445 9.996 -6.504 1.00 94.19 90 LYS A C 1
ATOM 731 O O . LYS A 1 90 ? 1.925 11.124 -6.615 1.00 94.19 90 LYS A O 1
ATOM 736 N N . PRO A 1 91 ? 2.080 8.912 -6.991 1.00 95.44 91 PRO A N 1
ATOM 737 C CA . PRO A 1 91 ? 3.377 9.003 -7.654 1.00 95.44 91 PRO A CA 1
ATOM 738 C C . PRO A 1 91 ? 3.288 9.862 -8.923 1.00 95.44 91 PRO A C 1
ATOM 740 O O . PRO A 1 91 ? 2.285 9.789 -9.644 1.00 95.44 91 PRO A O 1
ATOM 743 N N . SER A 1 92 ? 4.344 10.625 -9.226 1.00 97.81 92 SER A N 1
ATOM 744 C CA . SER A 1 92 ? 4.358 11.630 -10.300 1.00 97.81 92 SER A CA 1
ATOM 745 C C . SER A 1 92 ? 4.068 11.029 -11.676 1.00 97.81 92 SER A C 1
ATOM 747 O O . SER A 1 92 ? 4.728 10.087 -12.122 1.00 97.81 92 SER A O 1
ATOM 749 N N . THR A 1 93 ? 3.103 11.611 -12.387 1.00 97.56 93 THR A N 1
ATOM 750 C CA . THR A 1 93 ? 2.749 11.198 -13.751 1.00 97.56 93 THR A CA 1
ATOM 751 C C . THR A 1 93 ? 3.898 11.416 -14.736 1.00 97.56 93 THR A C 1
ATOM 753 O O . THR A 1 93 ? 4.082 10.595 -15.636 1.00 97.56 93 THR A O 1
ATOM 756 N N . ASP A 1 94 ? 4.705 12.462 -14.558 1.00 98.06 94 ASP A N 1
ATOM 757 C CA . ASP A 1 94 ? 5.817 12.765 -15.466 1.00 98.06 94 ASP A CA 1
ATOM 758 C C . ASP A 1 94 ? 6.967 11.773 -15.307 1.00 98.06 94 ASP A C 1
ATOM 760 O O . ASP A 1 94 ? 7.519 11.304 -16.304 1.00 98.06 94 ASP A O 1
ATOM 764 N N . VAL A 1 95 ? 7.250 11.349 -14.071 1.00 97.94 95 VAL A N 1
ATOM 765 C CA . VAL A 1 95 ? 8.214 10.269 -13.808 1.00 97.94 95 VAL A CA 1
ATOM 766 C C . VAL A 1 95 ? 7.743 8.973 -14.470 1.00 97.94 95 VAL A C 1
ATOM 768 O O . VAL A 1 95 ? 8.523 8.325 -15.164 1.00 97.94 95 VAL A O 1
ATOM 771 N N . LYS A 1 96 ? 6.450 8.628 -14.366 1.00 98.12 96 LYS A N 1
ATOM 772 C CA . LYS A 1 96 ? 5.885 7.439 -15.037 1.00 98.12 96 LYS A CA 1
ATOM 773 C C . LYS A 1 96 ? 6.002 7.517 -16.556 1.00 98.12 96 LYS A C 1
ATOM 775 O O . LYS A 1 96 ? 6.324 6.517 -17.190 1.00 98.12 96 LYS A O 1
ATOM 780 N N . LYS A 1 97 ? 5.716 8.679 -17.153 1.00 97.88 97 LYS A N 1
ATOM 781 C CA . LYS A 1 97 ? 5.872 8.894 -18.601 1.00 97.88 97 LYS A CA 1
ATOM 782 C C . LYS A 1 97 ? 7.326 8.692 -19.020 1.00 97.88 97 LYS A C 1
ATOM 784 O O . LYS A 1 97 ? 7.573 7.970 -19.980 1.00 97.88 97 LYS A O 1
ATOM 789 N N . LYS A 1 98 ? 8.274 9.265 -18.271 1.00 98.00 98 LYS A N 1
ATOM 790 C CA . LYS A 1 98 ? 9.703 9.121 -18.562 1.00 98.00 98 LYS A CA 1
ATOM 791 C C . LYS A 1 98 ? 10.177 7.674 -18.423 1.00 98.00 98 LYS A C 1
ATOM 793 O O . LYS A 1 98 ? 10.887 7.208 -19.302 1.00 98.00 98 LYS A O 1
ATOM 798 N N . LEU A 1 99 ? 9.729 6.955 -17.391 1.00 97.56 99 LEU A N 1
ATOM 799 C CA . LEU A 1 99 ? 10.064 5.541 -17.192 1.00 97.56 99 LEU A CA 1
ATOM 800 C C . LEU A 1 99 ? 9.589 4.654 -18.348 1.00 97.56 99 LEU A C 1
ATOM 802 O O . LEU A 1 99 ? 10.341 3.805 -18.810 1.00 97.56 99 LEU A O 1
ATOM 806 N N . ARG A 1 100 ? 8.371 4.875 -18.861 1.00 97.00 100 ARG A N 1
ATOM 807 C CA . ARG A 1 100 ? 7.873 4.127 -20.031 1.00 97.00 100 ARG A CA 1
ATOM 808 C C . ARG A 1 100 ? 8.707 4.378 -21.285 1.00 97.00 100 ARG A C 1
ATOM 810 O O . ARG A 1 100 ? 8.865 3.468 -22.086 1.00 97.00 100 ARG A O 1
ATOM 817 N N . ALA A 1 101 ? 9.231 5.593 -21.440 1.00 97.69 101 ALA A N 1
ATOM 818 C CA . ALA A 1 101 ? 10.012 5.992 -22.607 1.00 97.69 101 ALA A CA 1
ATOM 819 C C . ALA A 1 101 ? 11.418 5.369 -22.662 1.00 97.69 101 ALA A C 1
ATOM 821 O O . ALA A 1 101 ? 12.065 5.479 -23.696 1.00 97.69 101 ALA A O 1
ATOM 822 N N . PHE A 1 102 ? 11.901 4.736 -21.585 1.00 96.56 102 PHE A N 1
ATOM 823 C CA . PHE A 1 102 ? 13.159 3.979 -21.627 1.00 96.56 102 PHE A CA 1
ATOM 824 C C . PHE A 1 102 ? 13.015 2.620 -22.316 1.00 96.56 102 PHE A C 1
ATOM 826 O O . PHE A 1 102 ? 14.019 2.031 -22.690 1.00 96.56 102 PHE A O 1
ATOM 833 N N . GLU A 1 103 ? 11.787 2.135 -22.508 1.00 93.94 103 GLU A N 1
ATOM 834 C CA . GLU A 1 103 ? 11.483 0.865 -23.168 1.00 93.94 103 GLU A CA 1
ATOM 835 C C . GLU A 1 103 ? 12.235 -0.338 -22.569 1.00 93.94 103 GLU A C 1
ATOM 837 O O . GLU A 1 103 ? 11.775 -0.924 -21.586 1.00 93.94 103 GLU A O 1
ATOM 842 N N . THR A 1 104 ? 13.380 -0.697 -23.153 1.00 93.50 104 THR A N 1
ATOM 843 C CA . THR A 1 104 ? 14.248 -1.804 -22.731 1.00 93.50 104 THR A CA 1
ATOM 844 C C . THR A 1 104 ? 15.564 -1.356 -22.090 1.00 93.50 104 THR A C 1
ATOM 846 O O . THR A 1 104 ? 16.347 -2.205 -21.674 1.00 93.50 104 THR A O 1
ATOM 849 N N . ASP A 1 105 ? 15.828 -0.050 -22.006 1.00 95.88 105 ASP A N 1
ATOM 850 C CA . ASP A 1 105 ? 17.042 0.512 -21.404 1.00 95.88 105 ASP A CA 1
ATOM 851 C C . ASP A 1 105 ? 16.964 0.459 -19.868 1.00 95.88 105 ASP A C 1
ATOM 853 O O . ASP A 1 105 ? 16.495 1.379 -19.187 1.00 95.88 105 ASP A O 1
ATOM 857 N N . LEU A 1 106 ? 17.393 -0.685 -19.331 1.00 93.69 106 LEU A N 1
ATOM 858 C CA . LEU A 1 106 ? 17.413 -0.986 -17.902 1.00 93.69 106 LEU A CA 1
ATOM 859 C C . LEU A 1 106 ? 18.307 -0.030 -17.116 1.00 93.69 106 LEU A C 1
ATOM 861 O O . LEU A 1 106 ? 17.920 0.398 -16.029 1.00 93.69 106 LEU A O 1
ATOM 865 N N . ASP A 1 107 ? 19.471 0.319 -17.657 1.00 95.50 107 ASP A N 1
ATOM 866 C CA . ASP A 1 107 ? 20.447 1.151 -16.961 1.00 95.50 107 ASP A CA 1
ATOM 867 C C . ASP A 1 107 ? 19.958 2.594 -16.870 1.00 95.50 107 ASP A C 1
ATOM 869 O O . ASP A 1 107 ? 20.008 3.199 -15.795 1.00 95.50 107 ASP A O 1
ATOM 873 N N . ALA A 1 108 ? 19.401 3.141 -17.954 1.00 97.19 108 ALA A N 1
ATOM 874 C CA . ALA A 1 108 ? 18.798 4.468 -17.923 1.00 97.19 108 ALA A CA 1
ATOM 875 C C . ALA A 1 108 ? 17.594 4.522 -16.974 1.00 97.19 108 ALA A C 1
ATOM 877 O O . ALA A 1 108 ? 17.469 5.471 -16.192 1.00 97.19 108 ALA A O 1
ATOM 878 N N . ALA A 1 109 ? 16.736 3.494 -16.988 1.00 97.19 109 ALA A N 1
ATOM 879 C CA . ALA A 1 109 ? 15.601 3.404 -16.077 1.00 97.19 109 ALA A CA 1
ATOM 880 C C . ALA A 1 109 ? 16.044 3.293 -14.611 1.00 97.19 109 ALA A C 1
ATOM 882 O O . ALA A 1 109 ? 15.503 4.003 -13.760 1.00 97.19 109 ALA A O 1
ATOM 883 N N . ASN A 1 110 ? 17.043 2.455 -14.316 1.00 96.62 110 ASN A N 1
ATOM 884 C CA . ASN A 1 110 ? 17.587 2.271 -12.974 1.00 96.62 110 ASN A CA 1
ATOM 885 C C . ASN A 1 110 ? 18.236 3.561 -12.457 1.00 96.62 110 ASN A C 1
ATOM 887 O O . ASN A 1 110 ? 17.897 4.032 -11.375 1.00 96.62 110 ASN A O 1
ATOM 891 N N . ASN A 1 111 ? 19.100 4.192 -13.254 1.00 97.19 111 ASN A N 1
ATOM 892 C CA . ASN A 1 111 ? 19.734 5.457 -12.886 1.00 97.19 111 ASN A CA 1
ATOM 893 C C . ASN A 1 111 ? 18.687 6.547 -12.637 1.00 97.19 111 ASN A C 1
ATOM 895 O O . ASN A 1 111 ? 18.726 7.234 -11.616 1.00 97.19 111 ASN A O 1
ATOM 899 N N . TYR A 1 112 ? 17.700 6.677 -13.527 1.00 97.69 112 TYR A N 1
ATOM 900 C CA . TYR A 1 112 ? 16.634 7.656 -13.357 1.00 97.69 112 TYR A CA 1
ATOM 901 C C . TYR A 1 112 ? 15.809 7.393 -12.094 1.00 97.69 112 TYR A C 1
ATOM 903 O O . TYR A 1 112 ? 15.576 8.324 -11.322 1.00 97.69 112 TYR A O 1
ATOM 911 N N . LEU A 1 113 ? 15.401 6.145 -11.849 1.00 96.50 113 LEU A N 1
ATOM 912 C CA . LEU A 1 113 ? 14.618 5.782 -10.672 1.00 96.50 113 LEU A CA 1
ATOM 913 C C . LEU A 1 113 ? 15.393 6.066 -9.381 1.00 96.50 113 LEU A C 1
ATOM 915 O O . LEU A 1 113 ? 14.843 6.705 -8.485 1.00 96.50 113 LEU A O 1
ATOM 919 N N . SER A 1 114 ? 16.679 5.716 -9.329 1.00 96.00 114 SER A N 1
ATOM 920 C CA . SER A 1 114 ? 17.577 6.037 -8.216 1.00 96.00 114 SER A CA 1
ATOM 921 C C . SER A 1 114 ? 17.579 7.526 -7.880 1.00 96.00 114 SER A C 1
ATOM 923 O O . SER A 1 114 ? 17.330 7.893 -6.733 1.00 96.00 114 SER A O 1
ATOM 925 N N . THR A 1 115 ? 17.711 8.406 -8.884 1.00 96.81 115 THR A N 1
ATOM 926 C CA . THR A 1 115 ? 17.666 9.864 -8.648 1.00 96.81 115 THR A CA 1
ATOM 927 C C . THR A 1 115 ? 16.322 10.372 -8.121 1.00 96.81 115 THR A C 1
ATOM 929 O O . THR A 1 115 ? 16.256 11.461 -7.552 1.00 96.81 115 THR A O 1
ATOM 932 N N . LYS A 1 116 ? 15.229 9.633 -8.346 1.00 96.31 116 LYS A N 1
ATOM 933 C CA . LYS A 1 116 ? 13.876 10.038 -7.943 1.00 96.31 116 LYS A CA 1
ATOM 934 C C . LYS A 1 116 ? 13.453 9.462 -6.606 1.00 96.31 116 LYS A C 1
ATOM 936 O O . LYS A 1 116 ? 12.697 10.128 -5.899 1.00 96.31 116 LYS A O 1
ATOM 941 N N . ILE A 1 117 ? 13.896 8.252 -6.275 1.00 95.31 117 ILE A N 1
ATOM 942 C CA . ILE A 1 117 ? 13.430 7.554 -5.080 1.00 95.31 117 ILE A CA 1
ATOM 943 C C . ILE A 1 117 ? 14.542 7.173 -4.107 1.00 95.31 117 ILE A C 1
ATOM 945 O O . ILE A 1 117 ? 14.321 7.347 -2.910 1.00 95.31 117 ILE A O 1
ATOM 949 N N . GLY A 1 118 ? 15.715 6.772 -4.601 1.00 94.81 118 GLY A N 1
ATOM 950 C CA . GLY A 1 118 ? 16.797 6.166 -3.821 1.00 94.81 118 GLY A CA 1
ATOM 951 C C . GLY A 1 118 ? 16.839 4.638 -3.968 1.00 94.81 118 GLY A C 1
ATOM 952 O O . GLY A 1 118 ? 15.804 3.981 -4.100 1.00 94.81 118 GLY A O 1
ATOM 953 N N . HIS A 1 119 ? 18.041 4.054 -3.971 1.00 93.88 119 HIS A N 1
ATOM 954 C CA . HIS A 1 119 ? 18.254 2.605 -4.134 1.00 93.88 119 HIS A CA 1
ATOM 955 C C . HIS A 1 119 ? 17.792 1.770 -2.930 1.00 93.88 119 HIS A C 1
ATOM 957 O O . HIS A 1 119 ? 17.759 0.542 -2.984 1.00 93.88 119 HIS A O 1
ATOM 963 N N . GLU A 1 120 ? 17.473 2.397 -1.806 1.00 95.94 120 GLU A N 1
ATOM 964 C CA . GLU A 1 120 ? 16.959 1.743 -0.609 1.00 95.94 120 GLU A CA 1
ATOM 965 C C . GLU A 1 120 ? 15.529 1.209 -0.790 1.00 95.94 120 GLU A C 1
ATOM 967 O O . GLU A 1 120 ? 15.187 0.207 -0.173 1.00 95.94 120 GLU A O 1
ATOM 972 N N . TYR A 1 121 ? 14.730 1.788 -1.696 1.00 97.62 121 TYR A N 1
ATOM 973 C CA . TYR A 1 121 ? 13.308 1.448 -1.857 1.00 97.62 121 TYR A CA 1
ATOM 974 C C . TYR A 1 121 ? 12.998 0.507 -3.023 1.00 97.62 121 TYR A C 1
ATOM 976 O O . TYR A 1 121 ? 11.836 0.121 -3.214 1.00 97.62 121 TYR A O 1
ATOM 984 N N . TYR A 1 122 ? 14.001 0.130 -3.817 1.00 98.12 122 TYR A N 1
ATOM 985 C CA . TYR A 1 122 ? 13.808 -0.819 -4.906 1.00 98.12 122 TYR A CA 1
ATOM 986 C C . TYR A 1 122 ? 15.076 -1.578 -5.292 1.00 98.12 122 TYR A C 1
ATOM 988 O O . TYR A 1 122 ? 16.188 -1.181 -4.949 1.00 98.12 122 TYR A O 1
ATOM 996 N N . SER A 1 123 ? 14.890 -2.649 -6.061 1.00 97.50 123 SER A N 1
ATOM 997 C CA . SER A 1 123 ? 15.968 -3.416 -6.675 1.00 97.50 123 SER A CA 1
ATOM 998 C C . SER A 1 123 ? 15.538 -4.027 -8.011 1.00 97.50 123 SER A C 1
ATOM 1000 O O . SER A 1 123 ? 14.410 -4.505 -8.152 1.00 97.50 123 SER A O 1
ATOM 1002 N N . PHE A 1 124 ? 16.433 -4.018 -9.000 1.00 96.19 124 PHE A N 1
ATOM 1003 C CA . PHE A 1 124 ? 16.245 -4.700 -10.283 1.00 96.19 124 PHE A CA 1
ATOM 1004 C C . PHE A 1 124 ? 17.130 -5.947 -10.332 1.00 96.19 124 PHE A C 1
ATOM 1006 O O . PHE A 1 124 ? 18.340 -5.849 -10.145 1.00 96.19 124 PHE A O 1
ATOM 1013 N N . PHE A 1 125 ? 16.529 -7.109 -10.600 1.00 92.69 125 PHE A N 1
ATOM 1014 C CA . PHE A 1 125 ? 17.195 -8.404 -10.825 1.00 92.69 125 PHE A CA 1
ATOM 1015 C C . PHE A 1 125 ? 18.081 -8.910 -9.684 1.00 92.69 125 PHE A C 1
ATOM 1017 O O . PHE A 1 125 ? 18.865 -9.841 -9.860 1.00 92.69 125 PHE A O 1
ATOM 1024 N N . GLN A 1 126 ? 17.966 -8.303 -8.507 1.00 92.81 126 GLN A N 1
ATOM 1025 C CA . GLN A 1 126 ? 18.668 -8.712 -7.304 1.00 92.81 126 GLN A CA 1
ATOM 1026 C C . GLN A 1 126 ? 17.671 -8.723 -6.160 1.00 92.81 126 GLN A C 1
ATOM 1028 O O . GLN A 1 126 ? 17.064 -7.697 -5.864 1.00 92.81 126 GLN A O 1
ATOM 1033 N N . ASN A 1 127 ? 17.522 -9.870 -5.504 1.00 92.56 127 ASN A N 1
ATOM 1034 C CA . ASN A 1 127 ? 16.695 -9.971 -4.311 1.00 92.56 127 ASN A CA 1
ATOM 1035 C C . ASN A 1 127 ? 17.279 -9.104 -3.203 1.00 92.56 127 ASN A C 1
ATOM 1037 O O . ASN A 1 127 ? 18.350 -9.393 -2.670 1.00 92.56 127 ASN A O 1
ATOM 1041 N N . LYS A 1 128 ? 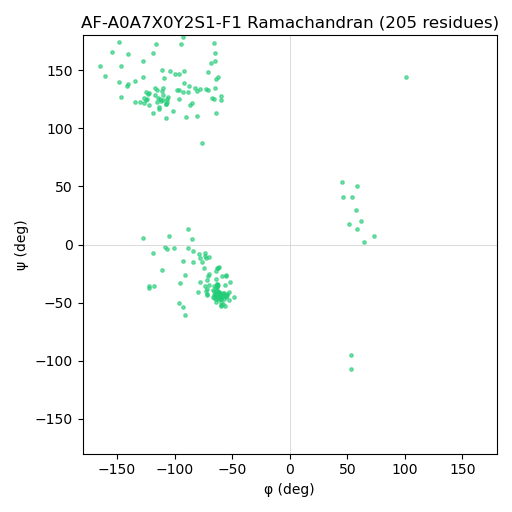16.542 -8.060 -2.843 1.00 96.69 128 LYS A N 1
ATOM 1042 C CA . LYS A 1 128 ? 16.855 -7.191 -1.720 1.00 96.69 128 LYS A CA 1
ATOM 1043 C C . LYS A 1 128 ? 15.654 -7.145 -0.789 1.00 96.69 128 LYS A C 1
ATOM 1045 O O . LYS A 1 128 ? 14.530 -6.870 -1.212 1.00 96.69 128 LYS A O 1
ATOM 1050 N N . THR A 1 129 ? 15.895 -7.490 0.471 1.00 96.88 129 THR A N 1
ATOM 1051 C CA . THR A 1 129 ? 14.871 -7.455 1.510 1.00 96.88 129 THR A CA 1
ATOM 1052 C C . THR A 1 129 ? 14.478 -6.024 1.827 1.00 96.88 129 THR A C 1
ATOM 1054 O O . THR A 1 129 ? 15.230 -5.074 1.611 1.00 96.88 129 THR A O 1
ATOM 1057 N N . ASP A 1 130 ? 13.269 -5.896 2.347 1.00 95.81 130 ASP A N 1
ATOM 1058 C CA . ASP A 1 130 ? 12.642 -4.645 2.728 1.00 95.81 130 ASP A CA 1
ATOM 1059 C C . ASP A 1 130 ? 12.522 -3.601 1.602 1.00 95.81 130 ASP A C 1
ATOM 1061 O O . ASP A 1 130 ? 12.510 -2.396 1.845 1.00 95.81 130 ASP A O 1
ATOM 1065 N N . CYS A 1 131 ? 12.401 -4.048 0.347 1.00 97.06 131 CYS A N 1
ATOM 1066 C CA . CYS A 1 131 ? 12.176 -3.156 -0.787 1.00 97.06 131 CYS A CA 1
ATOM 1067 C C . CYS A 1 131 ? 11.341 -3.787 -1.911 1.00 97.06 131 CYS A C 1
ATOM 1069 O O . CYS A 1 131 ? 10.992 -4.971 -1.881 1.00 97.06 131 CYS A O 1
ATOM 1071 N N . ILE A 1 132 ? 11.011 -2.980 -2.924 1.00 98.56 132 ILE A N 1
ATOM 1072 C CA . ILE A 1 132 ? 10.275 -3.427 -4.113 1.00 98.56 132 ILE A CA 1
ATOM 1073 C C . ILE A 1 132 ? 11.247 -4.007 -5.141 1.00 98.56 132 ILE A C 1
ATOM 1075 O O . ILE A 1 132 ? 12.161 -3.330 -5.598 1.00 98.56 132 ILE A O 1
ATOM 1079 N N . ASN A 1 133 ? 11.048 -5.255 -5.528 1.00 98.44 133 ASN A N 1
ATOM 1080 C CA . ASN A 1 133 ? 11.932 -5.990 -6.418 1.00 98.44 133 ASN A CA 1
ATOM 1081 C C . ASN A 1 133 ? 11.272 -6.193 -7.783 1.00 98.44 133 ASN A C 1
ATOM 1083 O O . ASN A 1 133 ? 10.064 -6.412 -7.864 1.00 98.44 133 ASN A O 1
ATOM 1087 N N . LEU A 1 134 ? 12.083 -6.133 -8.838 1.00 98.12 134 LEU A N 1
ATOM 1088 C CA . LEU A 1 134 ? 11.726 -6.466 -10.215 1.00 98.12 134 LEU A CA 1
ATOM 1089 C C . LEU A 1 134 ? 12.529 -7.689 -10.655 1.00 98.12 134 LEU A C 1
ATOM 1091 O O . LEU A 1 134 ? 13.757 -7.650 -10.604 1.00 98.12 134 LEU A O 1
ATOM 1095 N N . GLN A 1 135 ? 11.859 -8.727 -11.144 1.00 97.50 135 GLN A N 1
ATOM 1096 C CA . GLN A 1 135 ? 12.505 -9.952 -11.615 1.00 97.50 135 GLN A CA 1
ATOM 1097 C C . GLN A 1 135 ? 11.906 -10.389 -12.949 1.00 97.50 135 GLN A C 1
ATOM 1099 O O . GLN A 1 135 ? 10.698 -10.294 -13.140 1.00 97.50 135 GLN A O 1
ATOM 1104 N N . GLN A 1 136 ? 12.741 -10.871 -13.869 1.00 96.62 136 GLN A N 1
ATOM 1105 C CA . GLN A 1 136 ? 12.250 -11.502 -15.092 1.00 96.62 136 GLN A CA 1
ATOM 1106 C C . GLN A 1 136 ? 11.790 -12.932 -14.784 1.00 96.62 136 GLN A C 1
ATOM 1108 O O . GLN A 1 136 ? 12.496 -13.660 -14.081 1.00 96.62 136 GLN A O 1
ATOM 1113 N N . ASN A 1 137 ? 10.620 -13.308 -15.293 1.00 94.50 137 ASN A N 1
ATOM 1114 C CA . ASN A 1 137 ? 10.067 -14.653 -15.207 1.00 94.50 137 ASN A CA 1
ATOM 1115 C C . ASN A 1 137 ? 10.402 -15.482 -16.461 1.00 94.50 137 ASN A C 1
ATOM 1117 O O . ASN A 1 137 ? 10.921 -14.960 -17.452 1.00 94.50 137 ASN A O 1
ATOM 1121 N N . ASP A 1 138 ? 10.084 -16.776 -16.427 1.00 94.31 138 ASP A N 1
ATOM 1122 C CA . ASP A 1 138 ? 10.448 -17.735 -17.483 1.00 94.31 138 ASP A CA 1
ATOM 1123 C C . ASP A 1 138 ? 9.809 -17.420 -18.848 1.00 94.31 138 ASP A C 1
ATOM 1125 O O . ASP A 1 138 ? 10.321 -17.828 -19.889 1.00 94.31 138 ASP A O 1
ATOM 1129 N N . ASN A 1 139 ? 8.727 -16.634 -18.868 1.00 93.38 139 ASN A N 1
ATOM 1130 C CA . ASN A 1 139 ? 8.049 -16.194 -20.090 1.00 93.38 139 ASN A CA 1
ATOM 1131 C C . ASN A 1 139 ? 8.690 -14.938 -20.709 1.00 93.38 139 ASN A C 1
ATOM 1133 O O . ASN A 1 139 ? 8.157 -14.367 -21.664 1.00 93.38 139 ASN A O 1
ATOM 1137 N N . GLY A 1 140 ? 9.803 -14.458 -20.147 1.00 93.56 140 GLY A N 1
ATOM 1138 C CA . GLY A 1 140 ? 10.455 -13.218 -20.558 1.00 93.56 140 GLY A CA 1
ATOM 1139 C C . GLY A 1 140 ? 9.702 -11.949 -20.138 1.00 93.56 140 GLY A C 1
ATOM 1140 O O . GLY A 1 140 ? 10.092 -10.853 -20.549 1.00 93.56 140 GLY A O 1
ATOM 1141 N N . LEU A 1 141 ? 8.647 -12.080 -19.327 1.00 96.94 141 LEU A N 1
ATOM 1142 C CA . LEU A 1 141 ? 7.923 -10.975 -18.698 1.00 96.94 141 LEU A CA 1
ATOM 1143 C C . LEU A 1 141 ? 8.508 -10.686 -17.313 1.00 96.94 141 LEU A C 1
ATOM 1145 O O . LEU A 1 141 ? 9.469 -11.322 -16.891 1.00 96.94 141 LEU A O 1
ATOM 1149 N N . TYR A 1 142 ? 7.972 -9.683 -16.623 1.00 97.88 142 TYR A N 1
ATOM 1150 C CA . TYR A 1 142 ? 8.534 -9.210 -15.367 1.00 97.88 142 TYR A CA 1
ATOM 1151 C C . TYR A 1 142 ? 7.512 -9.217 -14.238 1.00 97.88 142 TYR A C 1
ATOM 1153 O O . TYR A 1 142 ? 6.423 -8.645 -14.358 1.00 97.88 142 TYR A O 1
ATOM 1161 N N . ASP A 1 143 ? 7.932 -9.785 -13.117 1.00 98.12 143 ASP A N 1
ATOM 1162 C CA . ASP A 1 143 ? 7.203 -9.784 -11.863 1.00 98.12 143 ASP A CA 1
ATOM 1163 C C . ASP A 1 143 ? 7.747 -8.700 -10.938 1.00 98.12 143 ASP A C 1
ATOM 1165 O O . ASP A 1 143 ? 8.945 -8.404 -10.903 1.00 98.12 143 ASP A O 1
ATOM 1169 N N . ILE A 1 144 ? 6.844 -8.133 -10.150 1.00 98.50 144 ILE A N 1
ATOM 1170 C CA . ILE A 1 144 ? 7.125 -7.133 -9.136 1.00 98.50 144 ILE A CA 1
ATOM 1171 C C . ILE A 1 144 ? 6.620 -7.668 -7.805 1.00 98.50 144 ILE A C 1
ATOM 1173 O O . ILE A 1 144 ? 5.469 -8.100 -7.693 1.00 98.50 144 ILE A O 1
ATOM 1177 N N . TYR A 1 145 ? 7.462 -7.617 -6.782 1.00 98.44 145 TYR A N 1
ATOM 1178 C CA . TYR A 1 145 ? 7.121 -8.079 -5.441 1.00 98.44 145 TYR A CA 1
ATOM 1179 C C . TYR A 1 145 ? 7.813 -7.248 -4.373 1.00 98.44 145 TYR A C 1
ATOM 1181 O O . TYR A 1 145 ? 8.877 -6.676 -4.589 1.00 98.44 145 TYR A O 1
ATOM 1189 N N . TYR A 1 146 ? 7.206 -7.199 -3.197 1.00 98.38 146 TYR A N 1
ATOM 1190 C CA . TYR A 1 146 ? 7.889 -6.773 -1.988 1.00 98.38 146 TYR A CA 1
ATOM 1191 C C . TYR A 1 146 ? 8.537 -8.002 -1.348 1.00 98.38 146 TYR A C 1
ATOM 1193 O O . TYR A 1 146 ? 7.893 -9.045 -1.223 1.00 98.38 146 TYR A O 1
ATOM 1201 N N . LEU A 1 147 ? 9.815 -7.904 -0.985 1.00 97.44 147 LEU A N 1
ATOM 1202 C CA . LEU A 1 147 ? 10.502 -8.960 -0.246 1.00 97.44 147 LEU A CA 1
ATOM 1203 C C . LEU A 1 147 ? 10.576 -8.533 1.219 1.00 97.44 147 LEU A C 1
ATOM 1205 O O . LEU A 1 147 ? 11.222 -7.534 1.526 1.00 97.44 147 LEU A O 1
ATOM 1209 N N . THR A 1 148 ? 9.909 -9.257 2.115 1.00 95.81 148 THR A N 1
ATOM 1210 C CA . THR A 1 148 ? 9.881 -8.904 3.543 1.00 95.81 148 THR A CA 1
ATOM 1211 C C . THR A 1 148 ? 11.281 -9.009 4.167 1.00 95.81 148 THR A C 1
ATOM 1213 O O . THR A 1 148 ? 12.162 -9.684 3.617 1.00 95.81 148 THR A O 1
ATOM 1216 N N . PRO A 1 149 ? 11.512 -8.430 5.361 1.00 93.62 149 PRO A N 1
ATOM 1217 C CA . PRO A 1 149 ? 12.744 -8.654 6.121 1.00 93.62 149 PRO A CA 1
ATOM 1218 C C . PRO A 1 149 ? 13.037 -10.140 6.393 1.00 93.62 149 PRO A C 1
ATOM 1220 O O . PRO A 1 149 ? 14.193 -10.531 6.522 1.00 93.62 149 PRO A O 1
ATOM 1223 N N . SER A 1 150 ? 11.997 -10.980 6.433 1.00 93.38 150 SER A N 1
ATOM 1224 C CA . SER A 1 150 ? 12.085 -12.436 6.597 1.00 93.38 150 SER A CA 1
ATOM 1225 C C . SER A 1 150 ? 12.240 -13.215 5.279 1.00 93.38 150 SER A C 1
ATOM 1227 O O . SER A 1 150 ? 12.066 -14.431 5.278 1.00 93.38 150 SER A O 1
ATOM 1229 N N . ASN A 1 151 ? 12.560 -12.549 4.160 1.00 93.56 151 ASN A N 1
ATOM 1230 C CA . ASN A 1 151 ? 12.668 -13.136 2.812 1.00 93.56 151 ASN A CA 1
ATOM 1231 C C . ASN A 1 151 ? 11.369 -13.752 2.258 1.00 93.56 151 ASN A C 1
ATOM 1233 O O . ASN A 1 151 ? 11.406 -14.551 1.323 1.00 93.56 151 ASN A O 1
ATOM 1237 N N . SER A 1 152 ? 10.206 -13.377 2.790 1.00 94.81 152 SER A N 1
ATOM 1238 C CA . SER A 1 152 ? 8.923 -13.794 2.217 1.00 94.81 152 SER A CA 1
ATOM 1239 C C . SER A 1 152 ? 8.572 -12.909 1.020 1.00 94.81 152 SER A C 1
ATOM 1241 O O . SER A 1 152 ? 8.661 -11.684 1.093 1.00 94.81 152 SER A O 1
ATOM 1243 N N . ARG A 1 153 ? 8.177 -13.523 -0.099 1.00 96.25 153 ARG A N 1
ATOM 1244 C CA . ARG A 1 153 ? 7.781 -12.812 -1.322 1.00 96.25 153 ARG A CA 1
ATOM 1245 C C . ARG A 1 153 ? 6.299 -12.446 -1.260 1.00 96.25 153 ARG A C 1
ATOM 1247 O O . ARG A 1 153 ? 5.453 -13.331 -1.194 1.00 96.25 153 ARG A O 1
ATOM 1254 N N . ILE A 1 154 ? 5.994 -11.152 -1.335 1.00 97.38 154 ILE A N 1
ATOM 1255 C CA . ILE A 1 154 ? 4.631 -10.616 -1.423 1.00 97.38 154 ILE A CA 1
ATOM 1256 C C . ILE A 1 154 ? 4.402 -10.088 -2.840 1.00 97.38 154 ILE A C 1
ATOM 1258 O O . ILE A 1 154 ? 4.979 -9.071 -3.237 1.00 97.38 154 ILE A O 1
ATOM 1262 N N . THR A 1 155 ? 3.580 -10.787 -3.623 1.00 97.62 155 THR A N 1
ATOM 1263 C CA . THR A 1 155 ? 3.328 -10.439 -5.028 1.00 97.62 155 THR A CA 1
ATOM 1264 C C . THR A 1 155 ? 2.613 -9.093 -5.159 1.00 97.62 155 THR A C 1
ATOM 1266 O O . THR A 1 155 ? 1.523 -8.868 -4.629 1.00 97.62 155 THR A O 1
ATOM 1269 N N . ILE A 1 156 ? 3.206 -8.187 -5.939 1.00 98.06 156 ILE A N 1
ATOM 1270 C CA . ILE A 1 156 ? 2.605 -6.894 -6.269 1.00 98.06 156 ILE A CA 1
ATOM 1271 C C . ILE A 1 156 ? 1.892 -6.957 -7.617 1.00 98.06 156 ILE A C 1
ATOM 1273 O O . ILE A 1 156 ? 0.738 -6.535 -7.713 1.00 98.06 156 ILE A O 1
ATOM 1277 N N . SER A 1 157 ? 2.581 -7.458 -8.639 1.00 97.75 157 SER A N 1
ATOM 1278 C CA . SER A 1 157 ? 2.067 -7.621 -9.997 1.00 97.75 157 SER A CA 1
ATOM 1279 C C . SER A 1 157 ? 2.932 -8.628 -10.743 1.00 97.75 157 SER A C 1
ATOM 1281 O O . SER A 1 157 ? 4.146 -8.610 -10.586 1.00 97.75 157 SER A O 1
ATOM 1283 N N . GLU A 1 158 ? 2.326 -9.427 -11.610 1.00 97.50 158 GLU A N 1
ATOM 1284 C CA . GLU A 1 158 ? 3.017 -10.452 -12.405 1.00 97.50 158 GLU A CA 1
ATOM 1285 C C . GLU A 1 158 ? 2.866 -10.162 -13.901 1.00 97.50 158 GLU A C 1
ATOM 1287 O O . GLU A 1 158 ? 2.052 -9.313 -14.297 1.00 97.50 158 GLU A O 1
ATOM 1292 N N . ASP A 1 159 ? 3.689 -10.826 -14.714 1.00 97.38 159 ASP A N 1
ATOM 1293 C CA . ASP A 1 159 ? 3.569 -10.873 -16.177 1.00 97.38 159 ASP A CA 1
ATOM 1294 C C . ASP A 1 159 ? 3.519 -9.496 -16.863 1.00 97.38 159 ASP A C 1
ATOM 1296 O O . ASP A 1 159 ? 2.763 -9.233 -17.807 1.00 97.38 159 ASP A O 1
ATOM 1300 N N . ARG A 1 160 ? 4.347 -8.557 -16.396 1.00 97.25 160 ARG A N 1
ATOM 1301 C CA . ARG A 1 160 ? 4.396 -7.200 -16.952 1.00 97.25 160 ARG A CA 1
ATOM 1302 C C . ARG A 1 160 ? 5.440 -7.096 -18.048 1.00 97.25 160 ARG A C 1
ATOM 1304 O O . ARG A 1 160 ? 6.568 -7.543 -17.901 1.00 97.25 160 ARG A O 1
ATOM 1311 N N . LYS A 1 161 ? 5.104 -6.386 -19.127 1.00 97.12 161 LYS A N 1
ATOM 1312 C CA . LYS A 1 161 ? 6.116 -5.863 -20.058 1.00 97.12 161 LYS A CA 1
ATOM 1313 C C . LYS A 1 161 ? 6.993 -4.841 -19.334 1.00 97.12 161 LYS A C 1
ATOM 1315 O O . LYS A 1 161 ? 6.465 -4.019 -18.580 1.00 97.12 161 LYS A O 1
ATOM 1320 N N . LEU A 1 162 ? 8.290 -4.836 -19.632 1.00 95.62 162 LEU A N 1
ATOM 1321 C CA . LEU A 1 162 ? 9.296 -4.031 -18.932 1.00 95.62 162 LEU A CA 1
ATOM 1322 C C . LEU A 1 162 ? 8.934 -2.539 -18.740 1.00 95.62 162 LEU A C 1
ATOM 1324 O O . LEU A 1 162 ? 8.991 -2.072 -17.601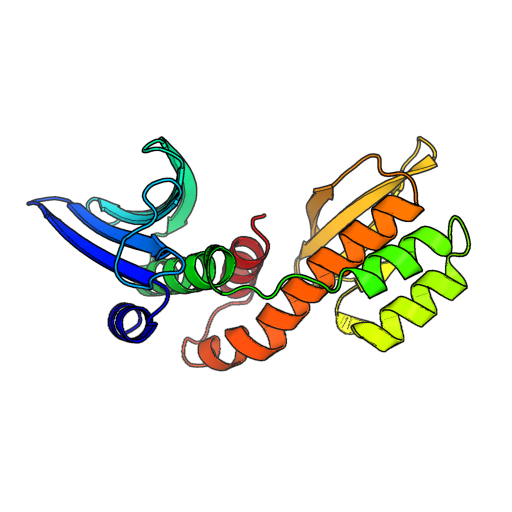 1.00 95.62 162 LEU A O 1
ATOM 1328 N N . PRO A 1 163 ? 8.421 -1.804 -19.753 1.00 96.12 163 PRO A N 1
ATOM 1329 C CA . PRO A 1 163 ? 8.074 -0.388 -19.574 1.00 96.12 163 PRO A CA 1
ATOM 1330 C C . PRO A 1 163 ? 6.973 -0.173 -18.526 1.00 96.12 163 PRO A C 1
ATOM 1332 O O . PRO A 1 163 ? 6.965 0.812 -17.787 1.00 96.12 163 PRO A O 1
ATOM 1335 N N . ASN A 1 164 ? 6.027 -1.113 -18.445 1.00 97.25 164 ASN A N 1
ATOM 1336 C CA . ASN A 1 164 ? 4.970 -1.093 -17.439 1.00 97.25 164 ASN A CA 1
ATOM 1337 C C . ASN A 1 164 ? 5.481 -1.577 -16.084 1.00 97.25 164 ASN A C 1
ATOM 1339 O O . ASN A 1 164 ? 5.001 -1.096 -15.059 1.00 97.25 164 ASN A O 1
ATOM 1343 N N . ALA A 1 165 ? 6.439 -2.501 -16.072 1.00 98.06 165 ALA A N 1
ATOM 1344 C CA . ALA A 1 165 ? 7.057 -2.998 -14.856 1.00 98.06 165 ALA A CA 1
ATOM 1345 C C . ALA A 1 165 ? 7.810 -1.879 -14.116 1.00 98.06 165 ALA A C 1
ATOM 1347 O O . ALA A 1 165 ? 7.572 -1.687 -12.926 1.00 98.06 165 ALA A O 1
ATOM 1348 N N . PHE A 1 166 ? 8.578 -1.039 -14.826 1.00 98.12 166 PHE A N 1
ATOM 1349 C CA . PHE A 1 166 ? 9.223 0.147 -14.241 1.00 98.12 166 PHE A CA 1
ATOM 1350 C C . PHE A 1 166 ? 8.237 1.073 -13.527 1.00 98.12 166 PHE A C 1
ATOM 1352 O O . PHE A 1 166 ? 8.507 1.569 -12.435 1.00 98.12 166 PHE A O 1
ATOM 1359 N N . VAL A 1 167 ? 7.069 1.299 -14.134 1.00 98.06 167 VAL A N 1
ATOM 1360 C CA . VAL A 1 167 ? 6.022 2.142 -13.546 1.00 98.06 167 VAL A CA 1
ATOM 1361 C C . VAL A 1 167 ? 5.454 1.520 -12.273 1.00 98.06 167 VAL A C 1
ATOM 1363 O O . VAL A 1 167 ? 5.189 2.246 -11.316 1.00 98.06 167 VAL A O 1
ATOM 1366 N N . VAL A 1 168 ? 5.257 0.198 -12.250 1.00 98.31 168 VAL A N 1
ATOM 1367 C CA . VAL A 1 168 ? 4.766 -0.502 -11.054 1.00 98.31 168 VAL A CA 1
ATOM 1368 C C . VAL A 1 168 ? 5.799 -0.424 -9.933 1.00 98.31 168 VAL A C 1
ATOM 1370 O O . VAL A 1 168 ? 5.422 -0.052 -8.823 1.00 98.31 168 VAL A O 1
ATOM 1373 N N . VAL A 1 169 ? 7.081 -0.679 -10.227 1.00 98.38 169 VAL A N 1
ATOM 1374 C CA . VAL A 1 169 ? 8.161 -0.529 -9.240 1.00 98.38 169 VAL A CA 1
ATOM 1375 C C . VAL A 1 169 ? 8.165 0.889 -8.681 1.00 98.38 169 VAL A C 1
ATOM 1377 O O . VAL A 1 169 ? 8.041 1.062 -7.475 1.00 98.38 169 VAL A O 1
ATOM 1380 N N . TYR A 1 170 ? 8.194 1.910 -9.543 1.00 98.50 170 TYR A N 1
ATOM 1381 C CA . TYR A 1 170 ? 8.183 3.304 -9.100 1.00 98.50 170 TYR A CA 1
ATOM 1382 C C . TYR A 1 170 ? 6.997 3.632 -8.190 1.00 98.50 170 TYR A C 1
ATOM 1384 O O . TYR A 1 170 ? 7.185 4.273 -7.158 1.00 98.50 170 TYR A O 1
ATOM 1392 N N . ASN A 1 171 ? 5.786 3.186 -8.540 1.00 98.00 171 ASN A N 1
ATOM 1393 C CA . ASN A 1 171 ? 4.606 3.457 -7.722 1.00 98.00 171 ASN A CA 1
ATOM 1394 C C . ASN A 1 171 ? 4.766 2.895 -6.307 1.00 98.00 171 ASN A C 1
ATOM 1396 O O . ASN A 1 171 ? 4.606 3.628 -5.334 1.00 98.00 171 ASN A O 1
ATOM 1400 N N . TYR A 1 172 ? 5.109 1.612 -6.200 1.00 98.31 172 TYR A N 1
ATOM 1401 C CA . TYR A 1 172 ? 5.214 0.945 -4.907 1.00 98.31 172 TYR A CA 1
ATOM 1402 C C . TYR A 1 172 ? 6.435 1.404 -4.106 1.00 98.31 172 TYR A C 1
ATOM 1404 O O . TYR A 1 172 ? 6.352 1.491 -2.885 1.00 98.31 172 TYR A O 1
ATOM 1412 N N . SER A 1 173 ? 7.533 1.785 -4.759 1.00 98.38 173 SER A N 1
ATOM 1413 C CA . SER A 1 173 ? 8.700 2.358 -4.081 1.00 98.38 173 SER A CA 1
ATOM 1414 C C . SER A 1 173 ? 8.424 3.759 -3.543 1.00 98.38 173 SER A C 1
ATOM 1416 O O . SER A 1 173 ? 8.892 4.093 -2.459 1.00 98.38 173 SER A O 1
ATOM 1418 N N . VAL A 1 174 ? 7.616 4.565 -4.244 1.00 98.19 174 VAL A N 1
ATOM 1419 C CA . VAL A 1 174 ? 7.100 5.837 -3.712 1.00 98.19 174 VAL A CA 1
ATOM 1420 C C . VAL A 1 174 ? 6.261 5.607 -2.461 1.00 98.19 174 VAL A C 1
ATOM 1422 O O . VAL A 1 174 ? 6.439 6.322 -1.478 1.00 98.19 174 VAL A O 1
ATOM 1425 N N . TYR A 1 175 ? 5.381 4.609 -2.468 1.00 98.06 175 TYR A N 1
ATOM 1426 C CA . TYR A 1 175 ? 4.569 4.286 -1.296 1.00 98.06 175 TYR A CA 1
ATOM 1427 C C . TYR A 1 175 ? 5.417 3.775 -0.132 1.00 98.06 175 TYR A C 1
ATOM 1429 O O . TYR A 1 175 ? 5.255 4.242 0.992 1.00 98.06 175 TYR A O 1
ATOM 1437 N N . LEU A 1 176 ? 6.382 2.895 -0.393 1.00 97.75 176 LEU A N 1
ATOM 1438 C CA . LEU A 1 176 ? 7.302 2.423 0.635 1.00 97.75 176 LEU A CA 1
ATOM 1439 C C . LEU A 1 176 ? 8.110 3.579 1.244 1.00 97.75 176 LEU A C 1
ATOM 1441 O O . LEU A 1 176 ? 8.198 3.686 2.464 1.00 97.75 176 LEU A O 1
ATOM 1445 N N . LYS A 1 177 ? 8.625 4.492 0.414 1.00 97.50 177 LYS A N 1
ATOM 1446 C CA . LYS A 1 177 ? 9.311 5.702 0.882 1.00 97.50 177 LYS A CA 1
ATOM 1447 C C . LYS A 1 177 ? 8.414 6.578 1.750 1.00 97.50 177 LYS A C 1
ATOM 1449 O O . LYS A 1 177 ? 8.822 6.977 2.834 1.00 97.50 177 LYS A O 1
ATOM 1454 N N . GLN A 1 178 ? 7.178 6.839 1.318 1.00 96.81 178 GLN A N 1
ATOM 1455 C CA . GLN A 1 178 ? 6.218 7.611 2.115 1.00 96.81 178 GLN A CA 1
ATOM 1456 C C . GLN A 1 178 ? 5.963 6.966 3.480 1.00 96.81 178 GLN A C 1
ATOM 1458 O O . GLN A 1 178 ? 5.927 7.674 4.486 1.00 96.81 178 GLN A O 1
ATOM 1463 N N . PHE A 1 179 ? 5.833 5.638 3.536 1.00 96.81 179 PHE A N 1
ATOM 1464 C CA . PHE A 1 179 ? 5.712 4.928 4.804 1.00 96.81 179 PHE A CA 1
ATOM 1465 C C . PHE A 1 179 ? 6.934 5.171 5.694 1.00 96.81 179 PHE A C 1
ATOM 1467 O O . PHE A 1 179 ? 6.785 5.614 6.830 1.00 96.81 179 PHE A O 1
ATOM 1474 N N . MET A 1 180 ? 8.138 4.932 5.171 1.00 95.75 180 MET A N 1
ATOM 1475 C CA . MET A 1 180 ? 9.377 5.025 5.948 1.00 95.75 180 MET A CA 1
ATOM 1476 C C . MET A 1 180 ? 9.694 6.452 6.411 1.00 95.75 180 MET A C 1
ATOM 1478 O O . MET A 1 180 ? 10.192 6.638 7.516 1.00 95.75 180 MET A O 1
ATOM 1482 N N . GLU A 1 181 ? 9.385 7.464 5.603 1.00 94.94 181 GLU A N 1
ATOM 1483 C CA . GLU A 1 181 ? 9.740 8.854 5.909 1.00 94.94 181 GLU A CA 1
ATOM 1484 C C . GLU A 1 181 ? 8.659 9.604 6.692 1.00 94.94 181 GLU A C 1
ATOM 1486 O O . GLU A 1 181 ? 8.976 10.553 7.405 1.00 94.94 181 GLU A O 1
ATOM 1491 N N . ARG A 1 182 ? 7.382 9.213 6.567 1.00 93.19 182 ARG A N 1
ATOM 1492 C CA . ARG A 1 182 ? 6.257 9.981 7.136 1.00 93.19 182 ARG A CA 1
ATOM 1493 C C . ARG A 1 182 ? 5.462 9.224 8.186 1.00 93.19 182 ARG A C 1
ATOM 1495 O O . ARG A 1 182 ? 4.993 9.836 9.138 1.00 93.19 182 ARG A O 1
ATOM 1502 N N . ILE A 1 183 ? 5.302 7.912 8.021 1.00 93.50 183 ILE A N 1
ATOM 1503 C CA . ILE A 1 183 ? 4.505 7.087 8.935 1.00 93.50 183 ILE A CA 1
ATOM 1504 C C . ILE A 1 183 ? 5.401 6.496 10.021 1.00 93.50 183 ILE A C 1
ATOM 1506 O O . ILE A 1 183 ? 5.151 6.706 11.206 1.00 93.50 183 ILE A O 1
ATOM 1510 N N . TYR A 1 184 ? 6.481 5.819 9.633 1.00 94.25 184 TYR A N 1
ATOM 1511 C CA . TYR A 1 184 ? 7.370 5.098 10.541 1.00 94.25 184 TYR A CA 1
ATOM 1512 C C . TYR A 1 184 ? 7.910 5.928 11.720 1.00 94.25 184 TYR A C 1
ATOM 1514 O O . TYR A 1 184 ? 7.887 5.407 12.837 1.00 94.25 184 TYR A O 1
ATOM 1522 N N . PRO A 1 185 ? 8.303 7.213 11.566 1.00 93.19 185 PRO A N 1
ATOM 1523 C CA . PRO A 1 185 ? 8.760 8.015 12.703 1.00 93.19 185 PRO A CA 1
ATOM 1524 C C . PRO A 1 185 ? 7.725 8.096 13.836 1.00 93.19 185 PRO A C 1
ATOM 1526 O O . PRO A 1 185 ? 8.093 8.043 15.008 1.00 93.19 185 PRO A O 1
ATOM 1529 N N . SER A 1 186 ? 6.429 8.134 13.504 1.00 89.75 186 SER A N 1
ATOM 1530 C CA . SER A 1 186 ? 5.338 8.154 14.491 1.00 89.75 186 SER A CA 1
ATOM 1531 C C . SER A 1 186 ? 5.093 6.800 15.170 1.00 89.75 186 SER A C 1
ATOM 1533 O O . SER A 1 186 ? 4.524 6.752 16.258 1.00 89.75 186 SER A O 1
ATOM 1535 N N . LEU A 1 187 ? 5.555 5.703 14.559 1.00 91.94 187 LEU A N 1
ATOM 1536 C CA . LEU A 1 187 ? 5.417 4.346 15.093 1.00 91.94 187 LEU A CA 1
ATOM 1537 C C . LEU A 1 187 ? 6.512 3.996 16.107 1.00 91.94 187 LEU A C 1
ATOM 1539 O O . LEU A 1 187 ? 6.366 3.032 16.856 1.00 91.94 187 LEU A O 1
ATOM 1543 N N . SER A 1 188 ? 7.594 4.776 16.154 1.00 85.62 188 SER A N 1
ATOM 1544 C CA . SER A 1 188 ? 8.754 4.508 17.015 1.00 85.62 188 SER A CA 1
ATOM 1545 C C . SER A 1 188 ? 8.412 4.436 18.510 1.00 85.62 188 SER A C 1
ATOM 1547 O O . SER A 1 188 ? 9.067 3.709 19.249 1.00 85.62 188 SER A O 1
ATOM 1549 N N . ALA A 1 189 ? 7.348 5.117 18.946 1.00 89.06 189 ALA A N 1
ATOM 1550 C CA . ALA A 1 189 ? 6.881 5.118 20.332 1.00 89.06 189 ALA A CA 1
ATOM 1551 C C . ALA A 1 189 ? 6.186 3.815 20.782 1.00 89.06 189 ALA A C 1
ATOM 1553 O O . ALA A 1 189 ? 5.898 3.675 21.967 1.00 89.06 189 ALA A O 1
ATOM 1554 N N . TYR A 1 190 ? 5.886 2.886 19.866 1.00 91.31 190 TYR A N 1
ATOM 1555 C CA . TYR A 1 190 ? 5.076 1.689 20.147 1.00 91.31 190 TYR A CA 1
ATOM 1556 C C . TYR A 1 190 ? 5.890 0.388 20.245 1.00 91.31 190 TYR A C 1
ATOM 1558 O O . TYR A 1 190 ? 5.293 -0.681 20.305 1.00 91.31 190 TYR A O 1
ATOM 1566 N N . GLU A 1 191 ? 7.229 0.464 20.223 1.00 90.81 191 GLU A N 1
ATOM 1567 C CA . GLU A 1 191 ? 8.147 -0.684 20.394 1.00 90.81 191 GLU A CA 1
ATOM 1568 C C . GLU A 1 191 ? 7.774 -1.927 19.555 1.00 90.81 191 GLU A C 1
ATOM 1570 O O . GLU A 1 191 ? 7.845 -3.070 20.005 1.00 90.81 191 GLU A O 1
ATOM 1575 N N . LEU A 1 192 ? 7.354 -1.705 18.305 1.00 94.44 192 LEU A N 1
ATOM 1576 C CA . LEU A 1 192 ? 6.863 -2.768 17.430 1.00 94.44 192 LEU A CA 1
ATOM 1577 C C . LEU A 1 192 ? 7.969 -3.774 17.087 1.00 94.44 192 LEU A C 1
ATOM 1579 O O . LEU A 1 192 ? 9.063 -3.405 16.653 1.00 94.44 192 LEU A O 1
ATOM 1583 N N . SER A 1 193 ? 7.646 -5.064 17.175 1.00 94.62 193 SER A N 1
ATOM 1584 C CA . SER A 1 193 ? 8.503 -6.118 16.629 1.00 94.62 193 SER A CA 1
ATOM 1585 C C . SER A 1 193 ? 8.602 -6.021 15.100 1.00 94.62 193 SER A C 1
ATOM 1587 O O . SER A 1 193 ? 7.714 -5.488 14.427 1.00 94.62 193 SER A O 1
ATOM 1589 N N . SER A 1 194 ? 9.663 -6.591 14.520 1.00 92.81 194 SER A N 1
ATOM 1590 C CA . SER A 1 194 ? 9.853 -6.598 13.061 1.00 92.81 194 SER A CA 1
ATOM 1591 C C . SER A 1 194 ? 8.650 -7.177 12.287 1.00 92.81 194 SER A C 1
ATOM 1593 O O . SER A 1 194 ? 8.235 -6.533 11.322 1.00 92.81 194 SER A O 1
ATOM 1595 N N . PRO A 1 195 ? 8.016 -8.296 12.705 1.00 94.31 195 PRO A N 1
ATOM 1596 C CA . PRO A 1 195 ? 6.810 -8.801 12.042 1.00 94.31 195 PRO A CA 1
ATOM 1597 C C . PRO A 1 195 ? 5.602 -7.861 12.135 1.00 94.31 195 PRO A C 1
ATOM 1599 O O . PRO A 1 195 ? 4.843 -7.745 11.175 1.00 94.31 195 PRO A O 1
ATOM 1602 N N . GLN A 1 196 ? 5.414 -7.171 13.265 1.00 95.69 196 GLN A N 1
ATOM 1603 C CA . GLN A 1 196 ? 4.320 -6.204 13.416 1.00 95.69 196 GLN A CA 1
ATOM 1604 C C . GLN A 1 196 ? 4.531 -4.999 12.498 1.00 95.69 196 GLN A C 1
ATOM 1606 O O . GLN A 1 196 ? 3.608 -4.589 11.798 1.00 95.69 196 GLN A O 1
ATOM 1611 N N . LEU A 1 197 ? 5.754 -4.464 12.450 1.00 95.88 197 LEU A N 1
ATOM 1612 C CA . LEU A 1 197 ? 6.096 -3.364 11.553 1.00 95.88 197 LEU A CA 1
ATOM 1613 C C . LEU A 1 197 ? 5.913 -3.749 10.076 1.00 95.88 197 LEU A C 1
ATOM 1615 O O . LEU A 1 197 ? 5.392 -2.952 9.297 1.00 95.88 197 LEU A O 1
ATOM 1619 N N . ASP A 1 198 ? 6.315 -4.963 9.695 1.00 95.81 198 ASP A N 1
ATOM 1620 C CA . ASP A 1 198 ? 6.110 -5.491 8.343 1.00 95.81 198 ASP A CA 1
ATOM 1621 C C . ASP A 1 198 ? 4.618 -5.614 8.002 1.00 95.81 198 ASP A C 1
ATOM 1623 O O . ASP A 1 198 ? 4.187 -5.143 6.951 1.00 95.81 198 ASP A O 1
ATOM 1627 N N . ALA A 1 199 ? 3.797 -6.140 8.918 1.00 95.69 199 ALA A N 1
ATOM 1628 C CA . ALA A 1 199 ? 2.349 -6.212 8.728 1.00 95.69 199 ALA A CA 1
ATOM 1629 C C . ALA A 1 199 ? 1.738 -4.825 8.467 1.00 95.69 199 ALA A C 1
ATOM 1631 O O . ALA A 1 199 ? 1.012 -4.639 7.492 1.00 95.69 199 ALA A O 1
ATOM 1632 N N . LEU A 1 200 ? 2.104 -3.828 9.274 1.00 97.38 200 LEU A N 1
ATOM 1633 C CA . LEU A 1 200 ? 1.657 -2.448 9.095 1.00 97.38 200 LEU A CA 1
ATOM 1634 C C . LEU A 1 200 ? 2.125 -1.842 7.759 1.00 97.38 200 LEU A C 1
ATOM 1636 O O . LEU A 1 200 ? 1.359 -1.172 7.067 1.00 97.38 200 LEU A O 1
ATOM 1640 N N . LYS A 1 201 ? 3.366 -2.110 7.352 1.00 96.62 201 LYS A N 1
ATOM 1641 C CA . LYS A 1 201 ? 3.905 -1.674 6.058 1.00 96.62 201 LYS A CA 1
ATOM 1642 C C . LYS A 1 201 ? 3.126 -2.274 4.886 1.00 96.62 201 LYS A C 1
ATOM 1644 O O . LYS A 1 201 ? 2.790 -1.552 3.950 1.00 96.62 201 LYS A O 1
ATOM 1649 N N . ARG A 1 202 ? 2.783 -3.563 4.947 1.00 96.81 202 ARG A N 1
ATOM 1650 C CA . ARG A 1 202 ? 1.981 -4.241 3.915 1.00 96.81 202 ARG A CA 1
ATOM 1651 C C . ARG A 1 202 ? 0.569 -3.661 3.801 1.00 96.81 202 ARG A C 1
ATOM 1653 O O . ARG A 1 202 ? 0.140 -3.361 2.690 1.00 96.81 202 ARG A O 1
ATOM 1660 N N . ILE A 1 203 ? -0.072 -3.338 4.928 1.00 97.81 203 ILE A N 1
ATOM 1661 C CA . ILE A 1 203 ? -1.351 -2.605 4.943 1.00 97.81 203 ILE A CA 1
ATOM 1662 C C . ILE A 1 203 ? -1.214 -1.261 4.218 1.00 97.81 203 ILE A C 1
ATOM 1664 O O . ILE A 1 203 ? -2.052 -0.920 3.384 1.00 97.81 203 ILE A O 1
ATOM 1668 N N . TYR A 1 204 ? -0.130 -0.512 4.457 1.00 97.56 204 TYR A N 1
ATOM 1669 C CA . TYR A 1 204 ? 0.102 0.750 3.748 1.00 97.56 204 TYR A CA 1
ATOM 1670 C C . TYR A 1 204 ? 0.287 0.566 2.233 1.00 97.56 204 TYR A C 1
ATOM 1672 O O . TYR A 1 204 ? -0.158 1.405 1.446 1.00 97.56 204 TYR A O 1
ATOM 1680 N N . LEU A 1 205 ? 0.920 -0.533 1.818 1.00 96.75 205 LEU A N 1
ATOM 1681 C CA . LEU A 1 205 ? 1.095 -0.914 0.413 1.00 96.75 205 LEU A CA 1
ATOM 1682 C C . LEU A 1 205 ? -0.160 -1.560 -0.206 1.00 96.75 205 LEU A C 1
ATOM 1684 O O . LEU A 1 205 ? -0.187 -1.753 -1.423 1.00 96.75 205 LEU A O 1
ATOM 1688 N N . LYS A 1 206 ? -1.189 -1.861 0.598 1.00 95.62 206 LYS A N 1
ATOM 1689 C CA . LYS A 1 206 ? -2.405 -2.597 0.208 1.00 95.62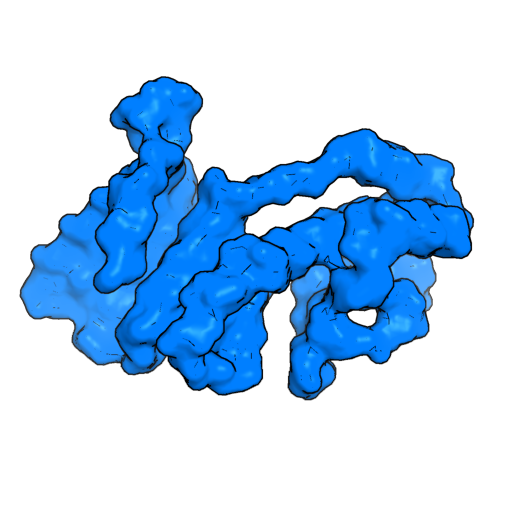 206 LYS A CA 1
ATOM 1690 C C . LYS A 1 206 ? -2.071 -3.991 -0.346 1.00 95.62 206 LYS A C 1
ATOM 1692 O O . LYS A 1 206 ? -2.460 -4.334 -1.467 1.00 95.62 206 LYS A O 1
ATOM 1697 N N . LYS A 1 207 ? -1.255 -4.739 0.405 1.00 93.31 207 LYS A N 1
ATOM 1698 C CA . LYS A 1 207 ? -0.737 -6.073 0.071 1.00 93.31 207 LYS A CA 1
ATOM 1699 C C . LYS A 1 207 ? -0.715 -7.007 1.270 1.00 93.31 207 LYS A C 1
ATOM 1701 O O . LYS A 1 207 ? -0.836 -6.501 2.403 1.00 93.31 207 LYS A O 1
#

Solvent-accessible surface area (backbone atoms only — not comparable to full-atom values): 11398 Å² total; per-residue (Å²): 113,65,66,65,57,53,69,70,37,73,60,45,45,77,48,78,48,80,55,100,65,35,43,34,41,40,39,26,39,36,38,98,80,55,75,51,74,39,72,58,43,35,40,35,41,36,33,51,84,71,43,31,40,35,26,44,30,48,70,87,42,77,41,83,71,50,77,32,78,47,68,70,60,41,51,51,42,49,55,37,37,47,40,41,76,73,64,56,80,79,66,60,66,67,59,42,54,54,38,38,72,40,51,83,44,60,66,63,40,50,56,52,47,36,79,74,74,39,68,74,33,40,36,76,77,44,98,46,63,62,18,32,28,37,38,77,45,97,84,76,28,25,32,32,29,39,24,36,84,85,70,47,79,42,82,72,48,68,76,24,56,59,28,58,35,50,37,53,48,50,45,54,22,49,49,51,47,49,40,61,73,65,48,44,70,75,49,64,84,66,77,66,51,72,71,57,50,49,53,45,49,29,45,45,68,74,97